Protein AF-A0A7S1CX71-F1 (afdb_monomer)

Mean predicted aligned error: 9.15 Å

Foldseek 3Di:
DDDDDDDPDLDDDQAAAEAEPVPDDPVVVVVQVVVCVVRVRYDYFYDPDDPPDPVPRAFLNSVLVVLVVVLVVCVVCVVPDPADKDKFADPPDDDDVVVVVVVSVPDDRFLAKEAQKDDQAQDDDPDPDPVCVVVNHQATFHDDRIIMDHSVLSVLCNPPQLCCQADDPPPRDHDGDNRSSSRRSCPVVVVRNPHYYYDYD

Structure (mmCIF, N/CA/C/O backbone):
data_AF-A0A7S1CX71-F1
#
_entry.id   AF-A0A7S1CX71-F1
#
loop_
_atom_site.group_PDB
_atom_site.id
_atom_site.type_symbol
_atom_site.label_atom_id
_atom_site.label_alt_id
_atom_site.label_comp_id
_atom_site.label_asym_id
_atom_site.label_entity_id
_atom_site.label_seq_id
_atom_site.pdbx_PDB_ins_code
_atom_site.Cartn_x
_atom_site.Cartn_y
_atom_site.Cartn_z
_atom_site.occupancy
_atom_site.B_iso_or_equiv
_atom_site.auth_seq_id
_atom_site.auth_comp_id
_atom_site.auth_asym_id
_atom_site.auth_atom_id
_atom_site.pdbx_PDB_model_num
ATOM 1 N N . PRO A 1 1 ? -6.172 -5.767 -22.719 1.00 28.52 1 PRO A N 1
ATOM 2 C CA . PRO A 1 1 ? -7.584 -6.142 -22.452 1.00 28.52 1 PRO A CA 1
ATOM 3 C C . PRO A 1 1 ? -8.181 -5.205 -21.391 1.00 28.52 1 PRO A C 1
ATOM 5 O O . PRO A 1 1 ? -7.763 -5.247 -20.241 1.00 28.52 1 PRO A O 1
ATOM 8 N N . ARG A 1 2 ? -9.056 -4.279 -21.806 1.00 29.97 2 ARG A N 1
ATOM 9 C CA . ARG A 1 2 ? -9.623 -3.227 -20.947 1.00 29.97 2 ARG A CA 1
ATOM 10 C C . ARG A 1 2 ? -11.017 -3.647 -20.474 1.00 29.97 2 ARG A C 1
ATOM 12 O O . ARG A 1 2 ? -11.901 -3.834 -21.303 1.00 29.97 2 ARG A O 1
ATOM 19 N N . SER A 1 3 ? -11.215 -3.751 -19.164 1.00 25.81 3 SER A N 1
ATOM 20 C CA . SER A 1 3 ? -12.534 -3.865 -18.536 1.00 25.81 3 SER A CA 1
ATOM 21 C C . SER A 1 3 ? -12.700 -2.723 -17.537 1.00 25.81 3 SER A C 1
ATOM 23 O O . SER A 1 3 ? -12.148 -2.762 -16.441 1.00 25.81 3 SER A O 1
ATOM 25 N N . ILE A 1 4 ? -13.443 -1.687 -17.932 1.00 30.52 4 ILE A N 1
ATOM 26 C CA . ILE A 1 4 ? -13.867 -0.609 -17.035 1.00 30.52 4 ILE A CA 1
ATOM 27 C C . ILE A 1 4 ? -15.107 -1.114 -16.298 1.00 30.52 4 ILE A C 1
ATOM 29 O O . ILE A 1 4 ? -16.193 -1.178 -16.874 1.00 30.52 4 ILE A O 1
ATOM 33 N N . ALA A 1 5 ? -14.955 -1.489 -15.031 1.00 28.47 5 ALA A N 1
ATOM 34 C CA . ALA A 1 5 ? -16.091 -1.782 -14.170 1.00 28.47 5 ALA A CA 1
ATOM 35 C C . ALA A 1 5 ? -16.668 -0.464 -13.634 1.00 28.47 5 ALA A C 1
ATOM 37 O O . ALA A 1 5 ? -16.127 0.138 -12.712 1.00 28.47 5 ALA A O 1
ATOM 38 N N . ARG A 1 6 ? -17.785 -0.003 -14.210 1.00 31.28 6 ARG A N 1
ATOM 39 C CA . ARG A 1 6 ? -18.657 0.987 -13.561 1.00 31.28 6 ARG A CA 1
ATOM 40 C C . ARG A 1 6 ? -19.754 0.237 -12.811 1.00 31.28 6 ARG A C 1
ATOM 42 O O . ARG A 1 6 ? -20.680 -0.283 -13.425 1.00 31.28 6 ARG A O 1
ATOM 49 N N . SER A 1 7 ? -19.627 0.167 -11.488 1.00 35.12 7 SER A N 1
ATOM 50 C CA . SER A 1 7 ? -20.688 -0.308 -10.594 1.00 35.12 7 SER A CA 1
ATOM 51 C C . SER A 1 7 ? -21.741 0.789 -10.421 1.00 35.12 7 SER A C 1
ATOM 53 O O . SER A 1 7 ? -21.419 1.914 -10.044 1.00 35.12 7 SER A O 1
ATOM 55 N N . SER A 1 8 ? -23.002 0.461 -10.704 1.00 33.75 8 SER A N 1
ATOM 56 C CA . SER A 1 8 ? -24.166 1.348 -10.601 1.00 33.75 8 SER A CA 1
ATOM 57 C C . SER A 1 8 ? -24.885 1.261 -9.246 1.00 33.75 8 SER A C 1
ATOM 59 O O . SER A 1 8 ? -26.103 1.417 -9.188 1.00 33.75 8 SER A O 1
ATOM 61 N N . GLY A 1 9 ? -24.178 0.991 -8.148 1.00 35.31 9 GLY A N 1
ATOM 62 C CA . GLY A 1 9 ? -24.783 0.971 -6.814 1.00 35.31 9 GLY A CA 1
ATOM 63 C C . GLY A 1 9 ? -23.808 1.444 -5.752 1.00 35.31 9 GLY A C 1
ATOM 64 O O . GLY A 1 9 ? -22.781 0.802 -5.610 1.00 35.31 9 GLY A O 1
ATOM 65 N N . ASN A 1 10 ? -24.134 2.552 -5.067 1.00 46.59 10 ASN A N 1
ATOM 66 C CA . ASN A 1 10 ? -23.628 3.122 -3.794 1.00 46.59 10 ASN A CA 1
ATOM 67 C C . ASN A 1 10 ? -22.157 2.915 -3.340 1.00 46.59 10 ASN A C 1
ATOM 69 O O . ASN A 1 10 ? -21.810 3.299 -2.228 1.00 46.59 10 ASN A O 1
ATOM 73 N N . GLY A 1 11 ? -21.275 2.396 -4.186 1.00 55.78 11 GLY A N 1
ATOM 74 C CA . GLY A 1 11 ? -19.857 2.166 -3.957 1.00 55.78 11 GLY A CA 1
ATOM 75 C C . GLY A 1 11 ? -19.114 2.388 -5.269 1.00 55.78 11 GLY A C 1
ATOM 76 O O . GLY A 1 11 ? -19.360 1.702 -6.263 1.00 55.78 11 GLY A O 1
ATOM 77 N N . GLY A 1 12 ? -18.249 3.400 -5.283 1.00 71.56 12 GLY A N 1
ATOM 78 C CA . GLY A 1 12 ? -17.370 3.704 -6.407 1.00 71.56 12 GLY A CA 1
ATOM 79 C C . GLY A 1 12 ? -16.026 3.005 -6.242 1.00 71.56 12 GLY A C 1
ATOM 80 O O . GLY A 1 12 ? -15.517 2.901 -5.129 1.00 71.56 12 GLY A O 1
ATOM 81 N N . ILE A 1 13 ? -15.450 2.546 -7.351 1.00 79.62 13 ILE A N 1
ATOM 82 C CA . ILE A 1 13 ? -14.057 2.098 -7.402 1.00 79.62 13 ILE A CA 1
ATOM 83 C C . ILE A 1 13 ? -13.265 3.177 -8.124 1.00 79.62 13 ILE A C 1
ATOM 85 O O . ILE A 1 13 ? -13.616 3.559 -9.242 1.00 79.62 13 ILE A O 1
ATOM 89 N N . THR A 1 14 ? -12.190 3.631 -7.491 1.00 82.19 14 THR A N 1
ATOM 90 C CA . THR A 1 14 ? -11.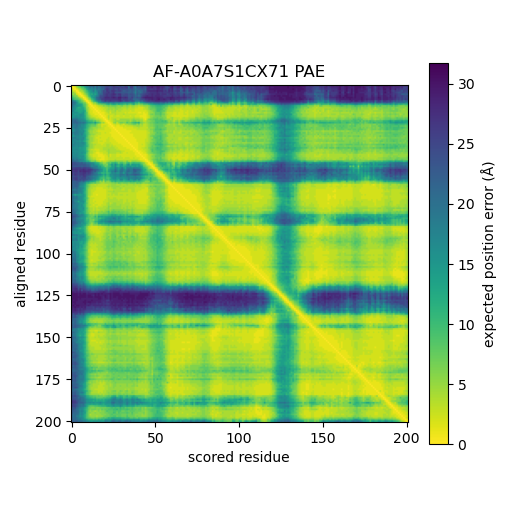175 4.472 -8.122 1.00 82.19 14 THR A CA 1
ATOM 91 C C . THR A 1 14 ? -9.939 3.611 -8.332 1.00 82.19 14 THR A C 1
ATOM 93 O O . THR A 1 14 ? -9.425 3.032 -7.377 1.00 82.19 14 THR A O 1
ATOM 96 N N . LEU A 1 15 ? -9.491 3.501 -9.580 1.00 85.88 15 LEU A N 1
ATOM 97 C CA . LEU A 1 15 ? -8.251 2.817 -9.934 1.00 85.88 15 LEU A CA 1
ATOM 98 C C . LEU A 1 15 ? -7.152 3.856 -10.073 1.00 85.88 15 LEU A C 1
ATOM 100 O O . LEU A 1 15 ? -7.393 4.901 -10.667 1.00 85.88 15 LEU A O 1
ATOM 104 N N . LEU A 1 16 ? -5.981 3.564 -9.516 1.00 86.38 16 LEU A N 1
ATOM 105 C CA . LEU A 1 16 ? -4.800 4.408 -9.622 1.00 86.38 16 LEU A CA 1
ATOM 106 C C . LEU A 1 16 ? -3.590 3.525 -9.918 1.00 86.38 16 LEU A C 1
ATOM 108 O O . LEU A 1 16 ? -3.425 2.467 -9.309 1.00 86.38 16 LEU A O 1
ATOM 112 N N . PHE A 1 17 ? -2.743 3.977 -10.832 1.00 86.88 17 PHE A N 1
ATOM 113 C CA . PHE A 1 17 ? -1.556 3.275 -11.293 1.00 86.88 17 PHE A CA 1
ATOM 114 C C . PHE A 1 17 ? -0.314 4.075 -10.913 1.00 86.88 17 PHE A C 1
ATOM 116 O O . PHE A 1 17 ? -0.099 5.173 -11.422 1.00 86.88 17 PHE A O 1
ATOM 123 N N . GLY A 1 18 ? 0.511 3.524 -10.026 1.00 85.56 18 GLY A N 1
ATOM 124 C CA . GLY A 1 18 ? 1.860 4.026 -9.781 1.00 85.56 18 GLY A CA 1
ATOM 125 C C . GLY A 1 18 ? 2.816 3.445 -10.817 1.00 85.56 18 GLY A C 1
ATOM 126 O O . GLY A 1 18 ? 2.853 2.226 -10.987 1.00 85.56 18 GLY A O 1
ATOM 127 N N . VAL A 1 19 ? 3.569 4.293 -11.518 1.00 86.19 19 VAL A N 1
ATOM 128 C CA . VAL A 1 19 ? 4.513 3.865 -12.557 1.00 86.19 19 VAL A CA 1
ATOM 129 C C . VAL A 1 19 ? 5.909 4.428 -12.267 1.00 86.19 19 VAL A C 1
ATOM 131 O O . VAL A 1 19 ? 6.077 5.647 -12.266 1.00 86.19 19 VAL A O 1
ATOM 134 N N . PRO A 1 20 ? 6.921 3.573 -12.049 1.00 83.31 20 PRO A N 1
ATOM 135 C CA . PRO A 1 20 ? 8.272 3.998 -11.701 1.00 83.31 20 PRO A CA 1
ATOM 136 C C . PRO A 1 20 ? 9.028 4.492 -12.943 1.00 83.31 20 PRO A C 1
ATOM 138 O O . PRO A 1 20 ? 9.276 3.734 -13.885 1.00 83.31 20 PRO A O 1
ATOM 141 N N . VAL A 1 21 ? 9.401 5.777 -12.964 1.00 81.94 21 VAL A N 1
ATOM 142 C CA . VAL A 1 21 ? 9.959 6.436 -14.167 1.00 81.94 21 VAL A CA 1
ATOM 143 C C . VAL A 1 21 ? 11.364 5.968 -14.533 1.00 81.94 21 VAL A C 1
ATOM 145 O O . VAL A 1 21 ? 11.733 5.968 -15.704 1.00 81.94 21 VAL A O 1
ATOM 148 N N . ASN A 1 22 ? 12.138 5.519 -13.545 1.00 75.69 22 ASN A N 1
ATOM 149 C CA . ASN A 1 22 ? 13.498 4.999 -13.709 1.00 75.69 22 ASN A CA 1
ATOM 150 C C . ASN A 1 22 ? 13.566 3.722 -14.569 1.00 75.69 22 ASN A C 1
ATOM 152 O O . ASN A 1 22 ? 14.630 3.394 -15.087 1.00 75.69 22 ASN A O 1
ATOM 156 N N . SER A 1 23 ? 12.439 3.031 -14.761 1.00 68.75 23 SER A N 1
ATOM 157 C CA . SER A 1 23 ? 12.336 1.823 -15.590 1.00 68.75 23 SER A CA 1
ATOM 158 C C . SER A 1 23 ? 11.940 2.088 -17.052 1.00 68.75 23 SER A C 1
ATOM 160 O O . SER A 1 23 ? 11.884 1.157 -17.859 1.00 68.75 23 SER A O 1
ATOM 162 N N . LEU A 1 24 ? 11.652 3.344 -17.416 1.00 79.69 24 LEU A N 1
ATOM 163 C CA . LEU A 1 24 ? 11.021 3.696 -18.686 1.00 79.69 24 LEU A CA 1
ATOM 164 C C . LEU A 1 24 ? 11.981 4.367 -19.670 1.00 79.69 24 LEU A C 1
ATOM 166 O O . LEU A 1 24 ? 12.787 5.230 -19.329 1.00 79.69 24 LEU A O 1
ATOM 170 N N . SER A 1 25 ? 11.821 4.043 -20.952 1.00 86.31 25 SER A N 1
ATOM 171 C CA . SER A 1 25 ? 12.408 4.839 -22.031 1.00 86.31 25 SER A CA 1
ATOM 172 C C . SER A 1 25 ? 11.711 6.197 -22.164 1.00 86.31 25 SER A C 1
ATOM 174 O O . SER A 1 25 ? 10.538 6.362 -21.824 1.00 86.31 25 SER A O 1
ATOM 176 N N . ARG A 1 26 ? 12.402 7.171 -22.767 1.00 86.94 26 ARG A N 1
ATOM 177 C CA . ARG A 1 26 ? 11.851 8.512 -23.029 1.00 86.94 26 ARG A CA 1
ATOM 178 C C . ARG A 1 26 ? 10.521 8.488 -23.787 1.00 86.94 26 ARG A C 1
ATOM 180 O O . ARG A 1 26 ? 9.628 9.261 -23.465 1.00 86.94 26 ARG A O 1
ATOM 187 N N . GLN A 1 27 ? 10.379 7.597 -24.768 1.00 90.06 27 GLN A N 1
ATOM 188 C CA . GLN A 1 27 ? 9.135 7.479 -25.531 1.00 90.06 27 GLN A CA 1
ATOM 189 C C . GLN A 1 27 ? 7.991 6.907 -24.683 1.00 90.06 27 GLN A C 1
ATOM 191 O O . GLN A 1 27 ? 6.855 7.349 -24.819 1.00 90.06 27 GLN A O 1
ATOM 196 N N . GLN A 1 28 ? 8.277 5.949 -23.797 1.00 87.94 28 GLN A N 1
ATOM 197 C CA . GLN A 1 28 ? 7.273 5.412 -22.874 1.00 87.94 28 GLN A CA 1
ATOM 198 C C . GLN A 1 28 ? 6.809 6.470 -21.872 1.00 87.94 28 GLN A C 1
ATOM 200 O O . GLN A 1 28 ? 5.613 6.550 -21.615 1.00 87.94 28 GLN A O 1
ATOM 205 N N . MET A 1 29 ? 7.722 7.308 -21.366 1.00 87.69 29 MET A N 1
ATOM 206 C CA . MET A 1 29 ? 7.361 8.427 -20.488 1.00 87.69 29 MET A CA 1
ATOM 207 C C . MET A 1 29 ? 6.413 9.410 -21.183 1.00 87.69 29 MET A C 1
ATOM 209 O O . MET A 1 29 ? 5.363 9.712 -20.632 1.00 87.69 29 MET A O 1
ATOM 213 N N . ILE A 1 30 ? 6.710 9.826 -22.421 1.00 89.31 30 ILE A N 1
ATOM 214 C CA . ILE A 1 30 ? 5.823 10.717 -23.198 1.00 89.31 30 ILE A CA 1
ATOM 215 C C . ILE A 1 30 ? 4.432 10.093 -23.380 1.00 89.31 30 ILE A C 1
ATOM 217 O O . I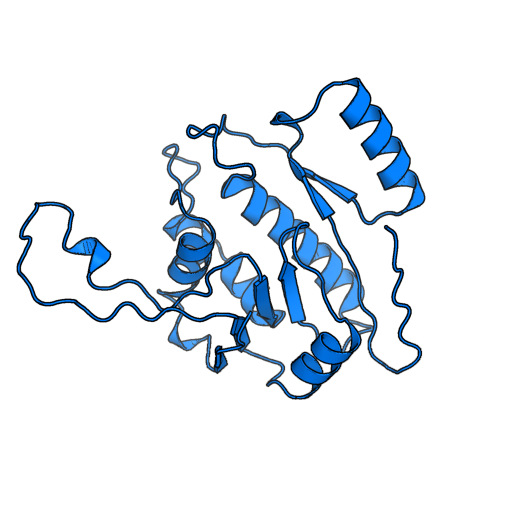LE A 1 30 ? 3.418 10.747 -23.150 1.00 89.31 30 ILE A O 1
ATOM 221 N N . ASN A 1 31 ? 4.373 8.811 -23.753 1.00 90.69 31 ASN A N 1
ATOM 222 C CA . ASN A 1 31 ? 3.096 8.125 -23.954 1.00 90.69 31 ASN A CA 1
ATOM 223 C C . ASN A 1 31 ? 2.270 8.059 -22.655 1.00 90.69 31 ASN A C 1
ATOM 225 O O . ASN A 1 31 ? 1.056 8.240 -22.693 1.00 90.69 31 ASN A O 1
ATOM 229 N N . LEU A 1 32 ? 2.922 7.813 -21.515 1.00 89.06 32 LEU A N 1
ATOM 230 C CA . LEU A 1 32 ? 2.268 7.761 -20.206 1.00 89.06 32 LEU A CA 1
ATOM 231 C C . LEU A 1 32 ? 1.847 9.143 -19.702 1.00 89.06 32 LEU A C 1
ATOM 233 O O . LEU A 1 32 ? 0.803 9.255 -19.068 1.00 89.06 32 LEU A O 1
ATOM 237 N N . GLU A 1 33 ? 2.608 10.195 -19.999 1.00 89.25 33 GLU A N 1
ATOM 238 C CA . GLU A 1 33 ? 2.200 11.576 -19.727 1.00 89.25 33 GLU A CA 1
ATOM 239 C C . GLU A 1 33 ? 0.921 11.936 -20.482 1.00 89.25 33 GLU A C 1
ATOM 241 O O . GLU A 1 33 ? 0.009 12.540 -19.916 1.00 89.25 33 GLU A O 1
ATOM 246 N N . ASP A 1 34 ? 0.834 11.553 -21.754 1.00 90.56 34 ASP A N 1
ATOM 247 C CA . ASP A 1 34 ? -0.360 11.788 -22.558 1.00 90.56 34 ASP A CA 1
ATOM 248 C C . ASP A 1 34 ? -1.548 10.944 -22.075 1.00 90.56 34 ASP A C 1
ATOM 250 O O . ASP A 1 34 ? -2.663 11.460 -21.991 1.00 90.56 34 ASP A O 1
ATOM 254 N N . GLU A 1 35 ? -1.327 9.691 -21.663 1.00 88.69 35 GLU A N 1
ATOM 255 C CA . GLU A 1 35 ? -2.373 8.852 -21.062 1.00 88.69 35 GLU A CA 1
ATOM 256 C C . GLU A 1 35 ? -2.848 9.415 -19.707 1.00 88.69 35 GLU A C 1
ATOM 258 O O . GLU A 1 35 ? -4.053 9.522 -19.467 1.00 88.69 35 GLU A O 1
ATOM 263 N N . SER A 1 36 ? -1.924 9.884 -18.861 1.00 87.69 36 SER A N 1
ATOM 264 C CA . SER A 1 36 ? -2.221 10.508 -17.563 1.00 87.69 36 SER A CA 1
ATOM 265 C C . SER A 1 36 ? -3.075 11.774 -17.708 1.00 87.69 36 SER A C 1
ATOM 267 O O . SER A 1 36 ? -4.012 11.983 -16.934 1.00 87.69 36 SER A O 1
ATOM 269 N N . LYS A 1 37 ? -2.835 12.594 -18.744 1.00 87.56 37 LYS A N 1
ATOM 270 C CA . LYS A 1 37 ? -3.668 13.778 -19.046 1.00 87.56 37 LYS A CA 1
ATOM 271 C C . LYS A 1 37 ? -5.106 13.421 -19.418 1.00 87.56 37 LYS A C 1
ATOM 273 O O . LYS A 1 37 ? -5.995 14.238 -19.200 1.00 87.56 37 LYS A O 1
ATOM 278 N N . VAL A 1 38 ? -5.330 12.249 -20.013 1.00 89.00 38 VAL A N 1
ATOM 279 C CA . VAL A 1 38 ? -6.656 11.808 -20.473 1.00 89.00 38 VAL A CA 1
ATOM 280 C C . VAL A 1 38 ? -7.429 11.112 -19.356 1.00 89.00 38 VAL A C 1
ATOM 282 O O . VAL A 1 38 ? -8.635 11.323 -19.220 1.00 89.00 38 VAL A O 1
ATOM 285 N N . HIS A 1 39 ? -6.755 10.268 -18.577 1.00 84.06 39 HIS A N 1
ATOM 286 C CA . HIS A 1 39 ? -7.411 9.366 -17.634 1.00 84.06 39 HIS A CA 1
ATOM 287 C C . HIS A 1 39 ? -7.305 9.806 -16.169 1.00 84.06 39 HIS A C 1
ATOM 289 O O . HIS A 1 39 ? -8.153 9.417 -15.366 1.00 84.06 39 HIS A O 1
ATOM 295 N N . HIS A 1 40 ? -6.338 10.667 -15.829 1.00 84.75 40 HIS A N 1
ATOM 296 C CA . HIS A 1 40 ? -6.101 11.186 -14.475 1.00 84.75 40 HIS A CA 1
ATOM 297 C C . HIS A 1 40 ? -5.923 10.101 -13.394 1.00 84.75 40 HIS A C 1
ATOM 299 O O . HIS A 1 40 ? -6.148 10.357 -12.213 1.00 84.75 40 HIS A O 1
ATOM 305 N N . ASP A 1 41 ? -5.523 8.893 -13.791 1.00 84.50 41 ASP A N 1
ATOM 306 C CA . ASP A 1 41 ? -5.352 7.717 -12.935 1.00 84.50 41 ASP A CA 1
ATOM 307 C C . ASP A 1 41 ? -3.904 7.197 -12.904 1.00 84.50 41 ASP A C 1
ATOM 309 O O . ASP A 1 41 ? -3.605 6.264 -12.163 1.00 84.50 41 ASP A O 1
ATOM 313 N N . ILE A 1 42 ? -2.988 7.810 -13.661 1.00 88.00 42 ILE A N 1
ATOM 314 C CA . ILE A 1 42 ? -1.571 7.429 -13.734 1.00 88.00 42 ILE A CA 1
ATOM 315 C C . ILE A 1 42 ? -0.714 8.434 -12.963 1.00 88.00 42 ILE A C 1
ATOM 317 O O . ILE A 1 42 ? -0.679 9.621 -13.301 1.00 88.00 42 ILE A O 1
ATOM 321 N N . TYR A 1 43 ? 0.038 7.927 -11.986 1.00 86.81 43 TYR A N 1
ATOM 322 C CA . TYR A 1 43 ? 1.033 8.657 -11.208 1.00 86.81 43 TYR A CA 1
ATOM 323 C C . TYR A 1 43 ? 2.431 8.159 -11.550 1.00 86.81 43 TYR A C 1
ATOM 325 O O . TYR A 1 43 ? 2.784 7.009 -11.293 1.00 86.81 43 TYR A O 1
ATOM 333 N N . MET A 1 44 ? 3.234 9.049 -12.119 1.00 86.50 44 MET A N 1
ATOM 334 C CA . MET A 1 44 ? 4.647 8.802 -12.369 1.00 86.50 44 MET A CA 1
ATOM 335 C C . MET A 1 44 ? 5.432 9.001 -11.074 1.00 86.50 44 MET A C 1
ATOM 337 O O . MET A 1 44 ? 5.369 10.077 -10.485 1.00 86.50 44 MET A O 1
ATOM 341 N N . LEU A 1 45 ? 6.141 7.963 -10.640 1.00 85.06 45 LEU A N 1
ATOM 342 C CA . LEU A 1 45 ? 6.871 7.924 -9.376 1.00 85.06 45 LEU A CA 1
ATOM 343 C C . LEU A 1 45 ? 8.360 8.056 -9.640 1.00 85.06 45 LEU A C 1
ATOM 345 O O . LEU A 1 45 ? 8.929 7.317 -10.452 1.00 85.06 45 LEU A O 1
ATOM 349 N N . SER A 1 46 ? 8.981 8.998 -8.947 1.00 78.31 46 SER A N 1
ATOM 350 C CA . SER A 1 46 ? 10.411 9.258 -9.043 1.00 78.31 46 SER A CA 1
ATOM 351 C C . SER A 1 46 ? 11.132 8.561 -7.904 1.00 78.31 46 SER A C 1
ATOM 353 O O . SER A 1 46 ? 10.858 8.845 -6.745 1.00 78.31 46 SER A O 1
ATOM 355 N N . ASP A 1 47 ? 12.085 7.683 -8.219 1.00 66.62 47 ASP A N 1
ATOM 356 C CA . ASP A 1 47 ? 12.942 7.148 -7.165 1.00 66.62 47 ASP A CA 1
ATOM 357 C C . ASP A 1 47 ? 14.058 8.148 -6.856 1.00 66.62 47 ASP A C 1
ATOM 359 O O . ASP A 1 47 ? 14.837 8.468 -7.763 1.00 66.62 47 ASP A O 1
ATOM 363 N N . PRO A 1 48 ? 14.179 8.652 -5.617 1.00 58.69 48 PRO A N 1
ATOM 364 C CA . PRO A 1 48 ? 15.373 9.385 -5.235 1.00 58.69 48 PRO A CA 1
ATOM 365 C C . PRO A 1 48 ? 16.605 8.473 -5.234 1.00 58.69 48 PRO A C 1
ATOM 367 O O . PRO A 1 48 ? 17.718 8.987 -5.360 1.00 58.69 48 PRO A O 1
ATOM 370 N N . TRP A 1 49 ? 16.442 7.152 -5.067 1.00 57.53 49 TRP A N 1
ATOM 371 C CA . TRP A 1 49 ? 17.551 6.218 -4.886 1.00 57.53 49 TRP A CA 1
ATOM 372 C C . TRP A 1 49 ? 17.605 5.198 -6.023 1.00 57.53 49 TRP A C 1
ATOM 374 O O . TRP A 1 49 ? 16.589 4.632 -6.408 1.00 57.53 49 TRP A O 1
ATOM 384 N N . PRO A 1 50 ? 18.776 4.920 -6.607 1.00 54.00 50 PRO A N 1
ATOM 385 C CA . PRO A 1 50 ? 18.887 3.809 -7.535 1.00 54.00 50 PRO A CA 1
ATOM 386 C C . PRO A 1 50 ? 18.643 2.508 -6.758 1.00 54.00 50 PRO A C 1
ATOM 388 O O . PRO A 1 50 ? 19.444 2.141 -5.901 1.00 54.00 50 PRO A O 1
ATOM 391 N N . SER A 1 51 ? 17.537 1.816 -7.046 1.00 52.94 51 SER A N 1
ATOM 392 C CA . SER A 1 51 ? 17.225 0.505 -6.472 1.00 52.94 51 SER A CA 1
ATOM 393 C C . SER A 1 51 ? 18.440 -0.423 -6.603 1.00 52.94 51 SER A C 1
ATOM 395 O O . SER A 1 51 ? 18.859 -0.753 -7.716 1.00 52.94 51 SER A O 1
ATOM 397 N N . GLY A 1 52 ? 19.013 -0.858 -5.478 1.00 45.59 52 GLY A N 1
ATOM 398 C CA . GLY A 1 52 ? 20.193 -1.734 -5.465 1.00 45.59 52 GLY A CA 1
ATOM 399 C C . GLY A 1 52 ? 19.930 -3.142 -6.016 1.00 45.59 52 GLY A C 1
ATOM 400 O O . GLY A 1 52 ? 20.873 -3.901 -6.241 1.00 45.59 52 GLY A O 1
ATOM 401 N N . ASN A 1 53 ? 18.661 -3.491 -6.254 1.00 51.44 53 ASN A N 1
ATOM 402 C CA . ASN A 1 53 ? 18.238 -4.767 -6.809 1.00 51.44 53 ASN A CA 1
ATOM 403 C C . ASN A 1 53 ? 17.459 -4.567 -8.126 1.00 51.44 53 ASN A C 1
ATOM 405 O O . ASN A 1 53 ? 16.310 -4.134 -8.094 1.00 51.44 53 ASN A O 1
ATOM 409 N N . PRO A 1 54 ? 18.029 -4.928 -9.290 1.00 44.00 54 PRO A N 1
ATOM 410 C CA . PRO A 1 54 ? 17.367 -4.780 -10.589 1.00 44.00 54 PRO A CA 1
ATOM 411 C C . PRO A 1 54 ? 16.148 -5.703 -10.787 1.00 44.00 54 PRO A C 1
ATOM 413 O O . PRO A 1 54 ? 15.459 -5.582 -11.798 1.00 44.00 54 PRO A O 1
ATOM 416 N N . ALA A 1 55 ? 15.885 -6.640 -9.865 1.00 47.53 55 ALA A N 1
ATOM 417 C CA . ALA A 1 55 ? 14.686 -7.481 -9.889 1.00 47.53 55 ALA A CA 1
ATOM 418 C C . ALA A 1 55 ? 13.454 -6.807 -9.257 1.00 47.53 55 ALA A C 1
ATOM 420 O O . ALA A 1 55 ? 12.326 -7.207 -9.558 1.00 47.53 55 ALA A O 1
ATOM 421 N N . ASP A 1 56 ? 13.654 -5.793 -8.412 1.00 54.75 56 ASP A N 1
ATOM 422 C CA . ASP A 1 56 ? 12.564 -5.086 -7.751 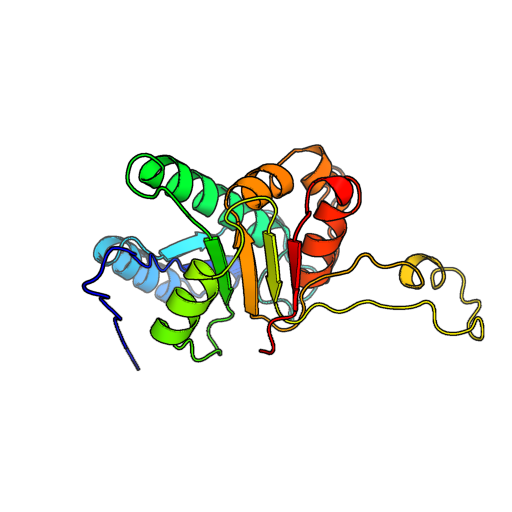1.00 54.75 56 ASP A CA 1
ATOM 423 C C . ASP A 1 56 ? 12.067 -3.976 -8.680 1.00 54.75 56 ASP A C 1
ATOM 425 O O . ASP A 1 56 ? 12.700 -2.941 -8.861 1.00 54.75 56 ASP A O 1
ATOM 429 N N . GLN A 1 57 ? 10.919 -4.216 -9.321 1.00 58.56 57 GLN A N 1
ATOM 430 C CA . GLN A 1 57 ? 10.306 -3.260 -10.254 1.00 58.56 57 GLN A CA 1
ATOM 431 C C . GLN A 1 57 ? 9.804 -1.988 -9.561 1.00 58.56 57 GLN A C 1
ATOM 433 O O . GLN A 1 57 ? 9.445 -1.035 -10.240 1.00 58.56 57 GLN A O 1
ATOM 438 N N . PHE A 1 58 ? 9.737 -1.986 -8.232 1.00 68.44 58 PHE A N 1
ATOM 439 C CA . PHE A 1 58 ? 9.209 -0.903 -7.418 1.00 68.44 58 PHE A CA 1
ATOM 440 C C . PHE A 1 58 ? 10.033 -0.861 -6.128 1.00 68.44 58 PHE A C 1
ATOM 442 O O . PHE A 1 58 ? 10.204 -1.897 -5.483 1.00 68.44 58 PHE A O 1
ATOM 449 N N . SER A 1 59 ? 10.549 0.298 -5.735 1.00 78.44 59 SER A N 1
ATOM 450 C CA . SER A 1 59 ? 11.272 0.457 -4.466 1.00 78.44 59 SER A CA 1
ATOM 451 C C . SER A 1 59 ? 10.319 0.767 -3.310 1.00 78.44 59 SER A C 1
ATOM 453 O O . SER A 1 59 ? 9.133 1.087 -3.498 1.00 78.44 59 SER A O 1
ATOM 455 N N . LEU A 1 60 ? 10.803 0.633 -2.073 1.00 84.00 60 LEU A N 1
ATOM 456 C CA . LEU A 1 60 ? 9.983 0.948 -0.905 1.00 84.00 60 LEU A CA 1
ATOM 457 C C . LEU A 1 60 ? 9.717 2.459 -0.817 1.00 84.00 60 LEU A C 1
ATOM 459 O O . LEU A 1 60 ? 8.606 2.858 -0.465 1.00 84.00 60 LEU A O 1
ATOM 463 N N . SER A 1 61 ? 10.687 3.294 -1.203 1.00 83.88 61 SER A N 1
ATOM 464 C CA . SER A 1 61 ? 10.525 4.751 -1.341 1.00 83.88 61 SER A CA 1
ATOM 465 C C . SER A 1 61 ? 9.347 5.107 -2.260 1.00 83.88 61 SER A C 1
ATOM 467 O O . SER A 1 61 ? 8.438 5.827 -1.839 1.00 83.88 61 SER A O 1
ATOM 469 N N . GLN A 1 62 ? 9.293 4.519 -3.459 1.00 85.38 62 GLN A N 1
ATOM 470 C CA . GLN A 1 62 ? 8.203 4.701 -4.426 1.00 85.38 62 GLN A CA 1
ATOM 471 C C . GLN A 1 62 ? 6.856 4.214 -3.886 1.00 85.38 62 GLN A C 1
ATOM 473 O O . GLN A 1 62 ? 5.816 4.823 -4.139 1.00 85.38 62 GLN A O 1
ATOM 478 N N . THR A 1 63 ? 6.855 3.133 -3.101 1.00 86.69 63 THR A N 1
ATOM 479 C CA . THR A 1 63 ? 5.638 2.653 -2.431 1.00 86.69 63 THR A CA 1
ATOM 480 C C . THR A 1 63 ? 5.093 3.713 -1.477 1.00 86.69 63 THR A C 1
ATOM 482 O O . THR A 1 63 ? 3.909 4.035 -1.538 1.00 86.69 63 THR A O 1
ATOM 485 N N . PHE A 1 64 ? 5.939 4.304 -0.631 1.00 88.06 64 PHE A N 1
ATOM 486 C CA . PHE A 1 64 ? 5.520 5.369 0.285 1.00 88.06 64 PHE A CA 1
ATOM 487 C C . PHE A 1 64 ? 5.110 6.654 -0.444 1.00 88.06 64 PHE A C 1
ATOM 489 O O . PHE A 1 64 ? 4.127 7.281 -0.049 1.00 88.06 64 PHE A O 1
ATOM 496 N N . GLU A 1 65 ? 5.797 7.025 -1.527 1.00 87.88 65 GLU A N 1
ATOM 497 C CA . GLU A 1 65 ? 5.388 8.138 -2.393 1.00 87.88 65 GLU A CA 1
ATOM 498 C C . GLU A 1 65 ? 3.969 7.917 -2.941 1.00 87.88 65 GLU A C 1
ATOM 500 O O . GLU A 1 65 ? 3.103 8.791 -2.836 1.00 87.88 65 GLU A O 1
ATOM 505 N N . PHE A 1 66 ? 3.689 6.715 -3.450 1.00 88.88 66 PHE A N 1
ATOM 506 C CA . PHE A 1 66 ? 2.371 6.377 -3.972 1.00 88.88 66 PHE A CA 1
ATOM 507 C C . PHE A 1 66 ? 1.297 6.333 -2.877 1.00 88.88 66 PHE A C 1
ATOM 509 O O . PHE A 1 66 ? 0.178 6.801 -3.084 1.00 88.88 66 PHE A O 1
ATOM 516 N N . LEU A 1 67 ? 1.635 5.842 -1.682 1.00 90.06 67 LEU A N 1
ATOM 517 C CA . LEU A 1 67 ? 0.740 5.858 -0.522 1.00 90.06 67 LEU A CA 1
ATOM 518 C C . LEU A 1 67 ? 0.374 7.287 -0.090 1.00 90.06 67 LEU A C 1
ATOM 520 O O . LEU A 1 67 ? -0.789 7.539 0.224 1.00 90.06 67 LEU A O 1
ATOM 524 N N . HIS A 1 68 ? 1.307 8.243 -0.144 1.00 90.12 68 HIS A N 1
ATOM 525 C CA . HIS A 1 68 ? 0.989 9.657 0.079 1.00 90.12 68 HIS A CA 1
ATOM 526 C C . HIS A 1 68 ? 0.005 10.196 -0.971 1.00 90.12 68 HIS A C 1
ATOM 528 O O . HIS A 1 68 ? -0.948 10.892 -0.616 1.00 90.12 68 HIS A O 1
ATOM 534 N N . LYS A 1 69 ? 0.156 9.823 -2.249 1.00 88.44 69 LYS A N 1
ATOM 535 C CA . LYS A 1 69 ? -0.828 10.175 -3.292 1.00 88.44 69 LYS A CA 1
ATOM 536 C C . LYS A 1 69 ? -2.198 9.559 -3.050 1.00 88.44 69 LYS A C 1
ATOM 538 O O . LYS A 1 69 ? -3.212 10.240 -3.206 1.00 88.44 69 LYS A O 1
ATOM 543 N N . LEU A 1 70 ? -2.245 8.313 -2.589 1.00 88.31 70 LEU A N 1
ATOM 544 C CA . LEU A 1 70 ? -3.494 7.673 -2.181 1.00 88.31 70 LEU A CA 1
ATOM 545 C C . LEU A 1 70 ? -4.164 8.416 -1.017 1.00 88.31 70 LEU A C 1
ATOM 547 O O . LEU A 1 70 ? -5.386 8.560 -1.021 1.00 88.31 70 LEU A O 1
ATOM 551 N N . GLN A 1 71 ? -3.384 8.955 -0.075 1.00 88.94 71 GLN A N 1
ATOM 552 C CA . GLN A 1 71 ? -3.898 9.770 1.029 1.00 88.94 71 GLN A CA 1
ATOM 553 C C . GLN A 1 71 ? -4.524 11.079 0.530 1.00 88.94 71 GLN A C 1
ATOM 555 O O . GLN A 1 71 ? -5.623 11.433 0.955 1.00 88.94 71 GLN A O 1
ATOM 560 N N . GLU A 1 72 ? -3.871 11.782 -0.403 1.00 87.69 72 GLU A N 1
ATOM 561 C CA . GLU A 1 72 ? -4.415 13.000 -1.028 1.00 87.69 72 GLU A CA 1
ATOM 562 C C . GLU A 1 72 ? -5.777 12.716 -1.688 1.00 87.69 72 GLU A C 1
ATOM 564 O O . GLU A 1 72 ? -6.762 13.429 -1.455 1.00 87.69 72 GLU A O 1
ATOM 569 N N . VAL A 1 73 ? -5.863 11.624 -2.456 1.00 85.12 73 VAL A N 1
ATOM 570 C CA . VAL A 1 73 ? -7.106 11.194 -3.109 1.00 85.12 73 VAL A CA 1
ATOM 571 C C . VAL A 1 73 ? -8.165 10.821 -2.071 1.00 85.12 73 VAL A C 1
ATOM 573 O O . VAL A 1 73 ? -9.298 11.297 -2.164 1.00 85.12 73 VAL A O 1
ATOM 576 N N . GLN A 1 74 ? -7.813 10.045 -1.045 1.00 83.62 74 GLN A N 1
ATOM 577 C CA . GLN A 1 74 ? -8.714 9.696 0.056 1.00 83.62 74 GLN A CA 1
ATOM 578 C C . GLN A 1 74 ? -9.297 10.945 0.726 1.00 83.62 74 GLN A C 1
ATOM 580 O O . GLN A 1 74 ? -10.507 11.009 0.943 1.00 83.62 74 GLN A O 1
ATOM 585 N N . ILE A 1 75 ? -8.467 11.945 1.039 1.00 84.62 75 ILE A N 1
ATOM 586 C CA . ILE A 1 75 ? -8.905 13.200 1.662 1.00 84.62 75 ILE A CA 1
ATOM 587 C C . ILE A 1 75 ? -9.904 13.923 0.753 1.00 84.62 75 ILE A C 1
ATOM 589 O O . ILE A 1 75 ? -10.964 14.339 1.224 1.00 84.62 75 ILE A O 1
ATOM 593 N N . SER A 1 76 ? -9.624 14.003 -0.552 1.00 82.44 76 SER A N 1
ATOM 594 C CA . SER A 1 76 ? -10.526 14.635 -1.527 1.00 82.44 76 SER A CA 1
ATOM 595 C C . SER A 1 76 ? -11.892 13.936 -1.633 1.00 82.44 76 SER A C 1
ATOM 597 O O . SER A 1 76 ? -12.915 14.575 -1.888 1.00 82.44 76 SER A O 1
ATOM 599 N N . LEU A 1 77 ? -11.926 12.623 -1.383 1.00 76.81 77 LEU A N 1
ATOM 600 C CA . LEU A 1 77 ? -13.123 11.787 -1.462 1.00 76.81 77 LEU A CA 1
ATOM 601 C C . LEU A 1 77 ? -13.834 11.607 -0.113 1.00 76.81 77 LEU A C 1
ATOM 603 O O . LEU A 1 77 ? -14.954 11.095 -0.086 1.00 76.81 77 LEU A O 1
ATOM 607 N N . LYS A 1 78 ? -13.244 12.059 1.000 1.00 72.56 78 LYS A N 1
ATOM 608 C CA . LYS A 1 78 ? -13.741 11.832 2.370 1.00 72.56 78 LYS A CA 1
ATOM 609 C C . LYS A 1 78 ? -15.168 12.344 2.598 1.00 72.56 78 LYS A C 1
ATOM 611 O O . LYS A 1 78 ? -15.917 11.766 3.375 1.00 72.56 78 LYS A O 1
ATOM 616 N N . HIS A 1 79 ? -15.578 13.392 1.883 1.00 69.69 79 HIS A N 1
ATOM 617 C CA . HIS A 1 79 ? -16.946 13.925 1.946 1.00 69.69 79 HIS A CA 1
ATOM 618 C C . HIS A 1 79 ? -17.982 13.087 1.178 1.00 69.69 79 HIS A C 1
ATOM 620 O O . HIS A 1 79 ? -19.180 13.309 1.332 1.00 69.69 79 HIS A O 1
ATOM 626 N N . ARG A 1 80 ? -17.538 12.156 0.325 1.00 69.06 80 ARG A N 1
ATOM 627 C CA . ARG A 1 80 ? -18.384 11.360 -0.579 1.00 69.06 80 ARG A CA 1
ATOM 628 C C . ARG A 1 80 ? -18.425 9.875 -0.219 1.00 69.06 80 ARG A C 1
ATOM 630 O O . ARG A 1 80 ? -19.360 9.195 -0.627 1.00 69.06 80 ARG A O 1
ATOM 637 N N . CYS A 1 81 ? -17.452 9.384 0.548 1.00 66.56 81 CYS A N 1
ATOM 638 C CA . CYS A 1 81 ? -17.340 7.977 0.927 1.00 66.56 81 CYS A CA 1
ATOM 639 C C . CYS A 1 81 ? -17.334 7.828 2.454 1.00 66.56 81 CYS A C 1
ATOM 641 O O . CYS A 1 81 ? -16.381 8.228 3.115 1.00 66.56 81 CYS A O 1
ATOM 643 N N . LEU A 1 82 ? -18.389 7.216 3.008 1.00 64.19 82 LEU A N 1
ATOM 644 C CA . LEU A 1 82 ? -18.474 6.871 4.438 1.00 64.19 82 LEU A CA 1
ATOM 645 C C . LEU A 1 82 ? -17.554 5.700 4.818 1.00 64.19 82 LEU A C 1
ATOM 647 O O . LEU A 1 82 ? -17.209 5.539 5.985 1.00 64.19 82 LEU A O 1
ATOM 651 N N . GLN A 1 83 ? -17.189 4.877 3.834 1.00 70.62 83 GLN A N 1
ATOM 652 C CA . GLN A 1 83 ? -16.321 3.716 3.981 1.00 70.62 83 GLN A CA 1
ATOM 653 C C . GLN A 1 83 ? -15.329 3.716 2.823 1.00 70.62 83 GLN A C 1
ATOM 655 O O . GLN A 1 83 ? -15.731 3.843 1.664 1.00 70.62 83 GLN A O 1
ATOM 660 N N . SER A 1 84 ? -14.043 3.585 3.127 1.00 81.88 84 SER A N 1
ATOM 661 C CA . SER A 1 84 ? -13.003 3.490 2.111 1.00 81.88 84 SER A CA 1
ATOM 662 C C . SER A 1 84 ? -11.946 2.474 2.517 1.00 81.88 84 SER A C 1
ATOM 664 O O . SER A 1 84 ? -11.422 2.473 3.632 1.00 81.88 84 SER A O 1
ATOM 666 N N . PHE A 1 85 ? -11.649 1.598 1.566 1.00 89.81 85 PHE A N 1
ATOM 667 C CA . PHE A 1 85 ? -10.540 0.666 1.623 1.00 89.81 85 PHE A CA 1
ATOM 668 C C . PHE A 1 85 ? -9.593 0.992 0.481 1.00 89.81 85 PHE A C 1
ATOM 670 O O . PHE A 1 85 ? -10.021 1.378 -0.608 1.00 89.81 85 PHE A O 1
ATOM 677 N N . ILE A 1 86 ? -8.310 0.817 0.743 1.00 91.00 86 ILE A N 1
ATOM 678 C CA . ILE A 1 86 ? -7.254 0.911 -0.250 1.00 91.00 86 ILE A CA 1
ATOM 679 C C . ILE A 1 86 ? -6.793 -0.505 -0.520 1.00 91.00 86 ILE A C 1
ATOM 681 O O . ILE A 1 86 ? -6.494 -1.253 0.409 1.00 91.00 86 ILE A O 1
ATOM 685 N N . VAL A 1 87 ? -6.767 -0.875 -1.793 1.00 90.69 87 VAL A N 1
ATOM 686 C CA . VAL A 1 87 ? -6.380 -2.211 -2.235 1.00 90.69 87 VAL A CA 1
ATOM 687 C C . VAL A 1 87 ? -5.187 -2.065 -3.152 1.00 90.69 87 VAL A C 1
ATOM 689 O O . VAL A 1 87 ? -5.270 -1.402 -4.185 1.00 90.69 87 VAL A O 1
ATOM 692 N N . ARG A 1 88 ? -4.077 -2.687 -2.767 1.00 89.25 88 ARG A N 1
ATOM 693 C CA . ARG A 1 88 ? -2.928 -2.873 -3.639 1.00 89.25 88 ARG A CA 1
ATOM 694 C C . ARG A 1 88 ? -3.111 -4.188 -4.380 1.00 89.25 88 ARG A C 1
ATOM 696 O O . ARG A 1 88 ? -3.314 -5.234 -3.767 1.00 89.25 88 ARG A O 1
ATOM 703 N N . ALA A 1 89 ? -2.986 -4.117 -5.695 1.00 88.00 89 ALA A N 1
ATOM 704 C CA . ALA A 1 89 ? -2.925 -5.272 -6.566 1.00 88.00 89 ALA A CA 1
ATOM 705 C C . ALA A 1 89 ? -1.795 -5.072 -7.578 1.00 88.00 89 ALA A C 1
ATOM 707 O O . ALA A 1 89 ? -1.674 -3.995 -8.164 1.00 88.00 89 ALA A O 1
ATOM 708 N N . GLU A 1 90 ? -0.970 -6.091 -7.800 1.00 83.69 90 GLU A N 1
ATOM 709 C CA . GLU A 1 90 ? -0.049 -6.077 -8.938 1.00 83.69 90 GLU A CA 1
ATOM 710 C C . GLU A 1 90 ? -0.835 -6.171 -10.253 1.00 83.69 90 GLU A C 1
ATOM 712 O O . GLU A 1 90 ? -1.880 -6.817 -10.343 1.00 83.69 90 GLU A O 1
ATOM 717 N N . THR A 1 91 ? -0.297 -5.578 -11.316 1.00 81.25 91 THR A N 1
ATOM 718 C CA . THR A 1 91 ? -0.967 -5.471 -12.625 1.00 81.25 91 THR A CA 1
ATOM 719 C C . THR A 1 91 ? -1.208 -6.810 -13.325 1.00 81.25 91 THR A C 1
ATOM 721 O O . THR A 1 91 ? -1.983 -6.876 -14.277 1.00 81.25 91 THR A O 1
ATOM 724 N N . ARG A 1 92 ? -0.563 -7.887 -12.861 1.00 81.12 92 ARG A N 1
ATOM 725 C CA . ARG A 1 92 ? -0.747 -9.253 -13.373 1.00 81.12 92 ARG A CA 1
ATOM 726 C C . ARG A 1 92 ? -1.967 -9.977 -12.797 1.00 81.12 92 ARG A C 1
ATOM 728 O O . ARG A 1 92 ? -2.316 -11.038 -13.309 1.00 81.12 92 ARG A O 1
ATOM 735 N N . TYR A 1 93 ? -2.606 -9.437 -11.758 1.00 80.62 93 TYR A N 1
ATOM 736 C CA . TYR A 1 93 ? -3.799 -10.041 -11.169 1.00 80.62 93 TYR A CA 1
ATOM 737 C C . TYR A 1 93 ? -5.063 -9.662 -11.938 1.00 80.62 93 TYR A C 1
ATOM 739 O O . TYR A 1 93 ? -5.253 -8.520 -12.356 1.00 80.62 93 TYR A O 1
ATOM 747 N N . VAL A 1 94 ? -5.965 -10.632 -12.081 1.00 84.12 94 VAL A N 1
ATOM 748 C CA . VAL A 1 94 ? -7.330 -10.386 -12.551 1.00 84.12 94 VAL A CA 1
ATOM 749 C C . VAL A 1 94 ? -8.195 -10.099 -11.332 1.00 84.12 94 VAL A C 1
ATOM 751 O O . VAL A 1 94 ? -8.375 -10.964 -10.481 1.00 84.12 94 VAL A O 1
ATOM 754 N N . ILE A 1 95 ? -8.732 -8.884 -11.250 1.00 83.94 95 ILE A N 1
ATOM 755 C CA . ILE A 1 95 ? -9.553 -8.451 -10.117 1.00 83.94 95 ILE A CA 1
ATOM 756 C C . ILE A 1 95 ? -11.030 -8.548 -10.498 1.00 83.94 95 ILE A C 1
ATOM 758 O O . ILE A 1 95 ? -11.502 -7.821 -11.375 1.00 83.94 95 ILE A O 1
ATOM 762 N N . ASP A 1 96 ? -11.781 -9.407 -9.806 1.00 88.38 96 ASP A N 1
ATOM 763 C CA . ASP A 1 96 ? -13.242 -9.354 -9.839 1.00 88.38 96 ASP A CA 1
ATOM 764 C C . ASP A 1 96 ? -13.746 -8.248 -8.904 1.00 88.38 96 ASP A C 1
ATOM 766 O O . ASP A 1 96 ? -13.891 -8.421 -7.691 1.00 88.38 96 ASP A O 1
ATOM 770 N N . PHE A 1 97 ? -14.048 -7.094 -9.494 1.00 87.06 97 PHE A N 1
ATOM 771 C CA . PHE A 1 97 ? -14.538 -5.921 -8.778 1.00 87.06 97 PHE A CA 1
ATOM 772 C C . PHE A 1 97 ? -15.850 -6.151 -8.029 1.00 87.06 97 PHE A C 1
ATOM 774 O O . PHE A 1 97 ? -16.082 -5.508 -7.006 1.00 87.06 97 PHE A O 1
ATOM 781 N N . ARG A 1 98 ? -16.712 -7.062 -8.497 1.00 87.69 98 ARG A N 1
ATOM 782 C CA . ARG A 1 98 ? -17.968 -7.359 -7.801 1.00 87.69 98 ARG A CA 1
ATOM 783 C C . ARG A 1 98 ? -17.690 -8.107 -6.503 1.00 87.69 98 ARG A C 1
ATOM 785 O O . ARG A 1 98 ? -18.231 -7.736 -5.461 1.00 87.69 98 ARG A O 1
ATOM 792 N N . SER A 1 99 ? -16.831 -9.120 -6.570 1.00 87.94 99 SER A N 1
ATOM 793 C CA . SER A 1 99 ? -16.386 -9.866 -5.392 1.00 87.94 99 SER A CA 1
ATOM 794 C C . SER A 1 99 ? -15.613 -8.972 -4.425 1.00 87.94 99 SER A C 1
ATOM 796 O O . SER A 1 99 ? -15.876 -9.015 -3.226 1.00 87.94 99 SER A O 1
ATOM 798 N N . LEU A 1 100 ? -14.749 -8.086 -4.935 1.00 88.12 100 LEU A N 1
ATOM 799 C CA . LEU A 1 100 ? -14.018 -7.122 -4.110 1.00 88.12 100 LEU A CA 1
ATOM 800 C C . LEU A 1 100 ? -14.957 -6.156 -3.371 1.00 88.12 100 LEU A C 1
ATOM 802 O O . LEU A 1 100 ? -14.809 -5.961 -2.168 1.00 88.12 100 LEU A O 1
ATOM 806 N N . LEU A 1 101 ? -15.949 -5.578 -4.057 1.00 87.88 101 LEU A N 1
ATOM 807 C CA . LEU A 1 101 ? -16.924 -4.689 -3.416 1.00 87.88 101 LEU A CA 1
ATOM 808 C C . LEU A 1 101 ? -17.755 -5.424 -2.362 1.00 87.88 101 LEU A C 1
ATOM 810 O O . LEU A 1 101 ? -17.959 -4.896 -1.270 1.00 87.88 101 LEU A O 1
ATOM 814 N N . SER A 1 102 ? -18.196 -6.649 -2.665 1.00 87.62 102 SER A N 1
ATOM 815 C CA . SER A 1 102 ? -18.920 -7.487 -1.706 1.00 87.62 102 SER A CA 1
ATOM 816 C C . SER A 1 102 ? -18.068 -7.770 -0.468 1.00 87.62 102 SER A C 1
ATOM 818 O O . SER A 1 102 ? -18.549 -7.618 0.654 1.00 87.62 102 SER A O 1
ATOM 820 N N . LEU A 1 103 ? -16.796 -8.122 -0.664 1.00 87.75 103 LEU A N 1
ATOM 821 C CA . LEU A 1 103 ? -15.839 -8.361 0.409 1.00 87.75 103 LEU A CA 1
ATOM 822 C C . LEU A 1 103 ? -15.680 -7.113 1.286 1.00 87.75 103 LEU A C 1
ATOM 824 O O . LEU A 1 103 ? -15.960 -7.178 2.482 1.00 87.75 103 LEU A O 1
ATOM 828 N N . CYS A 1 104 ? -15.329 -5.968 0.697 1.00 88.31 104 CYS A N 1
ATOM 829 C CA . CYS A 1 104 ? -15.152 -4.712 1.427 1.00 88.31 104 CYS A CA 1
ATOM 830 C C . CYS A 1 104 ? -16.421 -4.281 2.176 1.00 88.31 104 CYS A C 1
ATOM 832 O O . CYS A 1 104 ? -16.329 -3.809 3.304 1.00 88.31 104 CYS A O 1
ATOM 834 N N . SER A 1 105 ? -17.609 -4.494 1.600 1.00 87.25 105 SER A N 1
ATOM 835 C CA . SER A 1 105 ? -18.883 -4.154 2.256 1.00 87.25 105 SER A CA 1
ATOM 836 C C . SER A 1 105 ? -19.198 -5.005 3.493 1.00 87.25 105 SER A C 1
ATOM 838 O O . SER A 1 105 ? -19.986 -4.593 4.340 1.00 87.25 105 SER A O 1
ATOM 840 N N . SER A 1 106 ? -18.583 -6.187 3.602 1.00 88.31 106 SER A N 1
ATOM 841 C CA . SER A 1 106 ? -18.751 -7.107 4.734 1.00 88.31 106 SER A CA 1
ATOM 842 C C . SER A 1 106 ? -17.709 -6.920 5.841 1.00 88.31 106 SER A C 1
ATOM 844 O O . SER A 1 106 ? -17.845 -7.493 6.921 1.00 88.31 106 SER A O 1
ATOM 846 N N . MET A 1 107 ? -16.663 -6.131 5.583 1.00 90.00 107 MET A N 1
ATOM 847 C CA . MET A 1 107 ? -15.548 -5.943 6.506 1.00 90.00 107 MET A CA 1
ATOM 848 C C . MET A 1 107 ? -15.797 -4.795 7.490 1.00 90.00 107 MET A C 1
ATOM 850 O O . MET A 1 107 ? -16.474 -3.818 7.159 1.00 90.00 107 MET A O 1
ATOM 854 N N . PRO A 1 108 ? -15.185 -4.843 8.687 1.00 91.12 108 PRO A N 1
ATOM 855 C CA . PRO A 1 108 ? -15.106 -3.679 9.556 1.00 91.12 108 PRO A CA 1
ATOM 856 C C . PRO A 1 108 ? -14.419 -2.516 8.835 1.00 91.12 108 PRO A C 1
ATOM 858 O O . PRO A 1 108 ? -13.386 -2.686 8.188 1.00 91.12 108 PRO A O 1
ATOM 861 N N . THR A 1 109 ? -14.979 -1.319 8.968 1.00 87.69 109 THR A N 1
ATOM 862 C CA . THR A 1 109 ? -14.559 -0.132 8.205 1.00 87.69 109 THR A CA 1
ATOM 863 C C . THR A 1 109 ? -13.316 0.552 8.753 1.00 87.69 109 THR A C 1
ATOM 865 O O . THR A 1 109 ? -12.754 1.413 8.088 1.00 87.69 109 THR A O 1
ATOM 868 N N . PHE A 1 110 ? -12.915 0.199 9.973 1.00 89.31 110 PHE A N 1
ATOM 869 C CA . PHE A 1 110 ? -11.785 0.786 10.678 1.00 89.31 110 PHE A CA 1
ATOM 870 C C . PHE A 1 110 ? -10.830 -0.303 11.127 1.00 89.31 110 PHE A C 1
ATOM 872 O O . PHE A 1 110 ? -11.255 -1.404 11.497 1.00 89.31 110 PHE A O 1
ATOM 879 N N . SER A 1 111 ? -9.553 0.056 11.188 1.00 91.62 111 SER A N 1
ATOM 880 C CA . SER A 1 111 ? -8.507 -0.766 11.779 1.00 91.62 111 SER A CA 1
ATOM 881 C C . SER A 1 111 ? -8.409 -2.148 11.128 1.00 91.62 111 SER A C 1
ATOM 883 O O . SER A 1 111 ? -8.170 -3.148 11.813 1.00 91.62 111 SER A O 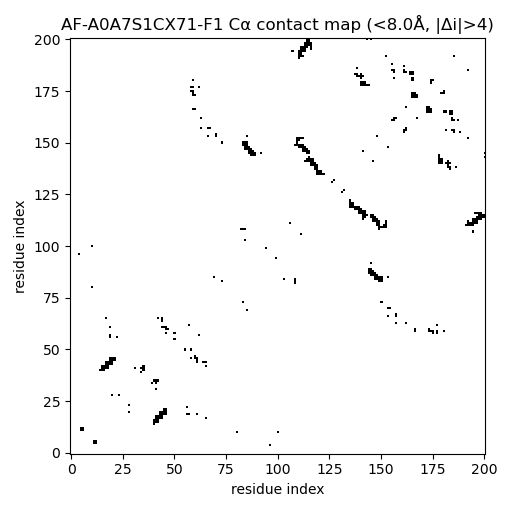1
ATOM 885 N N . THR A 1 112 ? -8.641 -2.201 9.815 1.00 92.88 112 THR A N 1
ATOM 886 C CA . THR A 1 112 ? -8.705 -3.431 9.028 1.00 92.88 112 THR A CA 1
ATOM 887 C C . THR A 1 112 ? -7.520 -3.521 8.086 1.00 92.88 112 THR A C 1
ATOM 889 O O . THR A 1 112 ? -7.244 -2.592 7.333 1.00 92.88 112 THR A O 1
ATOM 892 N N . TYR A 1 113 ? -6.851 -4.668 8.099 1.00 93.06 113 TYR A N 1
ATOM 893 C CA . TYR A 1 113 ? -5.796 -5.044 7.167 1.00 93.06 113 TYR A CA 1
ATOM 894 C C . TYR A 1 113 ? -6.073 -6.461 6.675 1.00 93.06 113 TYR A C 1
ATOM 896 O O . TYR A 1 113 ? -6.353 -7.351 7.479 1.00 93.06 113 TYR A O 1
ATOM 904 N N . PHE A 1 114 ? -6.047 -6.678 5.365 1.00 92.62 114 PHE A N 1
ATOM 905 C CA . PHE A 1 114 ? -6.477 -7.937 4.775 1.00 92.62 114 PHE A CA 1
ATOM 906 C C . PHE A 1 114 ? -5.637 -8.352 3.573 1.00 92.62 114 PHE A C 1
ATOM 908 O O . PHE A 1 114 ? -5.055 -7.521 2.883 1.00 92.62 114 PHE A O 1
ATOM 915 N N . GLY A 1 115 ? -5.610 -9.653 3.307 1.00 92.75 115 GLY A N 1
ATOM 916 C CA . GLY A 1 115 ? -4.896 -10.265 2.187 1.00 92.75 115 GLY A CA 1
ATOM 917 C C . GLY A 1 115 ? -4.504 -11.697 2.527 1.00 92.75 115 GLY A C 1
ATOM 918 O O . GLY A 1 115 ? -5.002 -12.265 3.503 1.00 92.75 115 GLY A O 1
ATOM 919 N N . THR A 1 116 ? -3.569 -12.278 1.777 1.00 91.31 116 THR A N 1
ATOM 920 C CA . THR A 1 116 ? -2.988 -13.576 2.153 1.00 91.31 116 THR A CA 1
ATOM 921 C C . THR A 1 116 ? -2.016 -13.361 3.317 1.00 91.31 116 THR A C 1
ATOM 923 O O . THR A 1 116 ? -0.815 -13.176 3.126 1.00 91.31 116 THR A O 1
ATOM 926 N N . ILE A 1 117 ? -2.558 -13.303 4.538 1.00 88.75 117 ILE A N 1
ATOM 927 C CA . ILE A 1 117 ? -1.792 -13.043 5.762 1.00 88.75 117 ILE A CA 1
ATOM 928 C C . ILE A 1 117 ? -0.896 -14.239 6.082 1.00 88.75 117 ILE A C 1
ATOM 930 O O . ILE A 1 117 ? -1.371 -15.351 6.310 1.00 88.75 117 ILE A O 1
ATOM 934 N N . VAL A 1 118 ? 0.406 -13.984 6.146 1.00 84.62 118 VAL A N 1
ATOM 935 C CA . VAL A 1 118 ? 1.423 -14.942 6.566 1.00 84.62 118 VAL A CA 1
ATOM 936 C C . VAL A 1 118 ? 1.795 -14.654 8.011 1.00 84.62 118 VAL A C 1
ATOM 938 O O . VAL A 1 118 ? 2.227 -13.555 8.352 1.00 84.62 118 VAL A O 1
ATOM 941 N N . VAL A 1 119 ? 1.679 -15.675 8.856 1.00 78.56 119 VAL A N 1
ATOM 942 C CA . VAL A 1 119 ? 2.202 -15.661 10.223 1.00 78.56 119 VAL A CA 1
ATOM 943 C C . VAL A 1 119 ? 3.393 -16.607 10.260 1.00 78.56 119 VAL A C 1
ATOM 945 O O . VAL A 1 119 ? 3.229 -17.825 10.185 1.00 78.56 119 VAL A O 1
ATOM 948 N N . LYS A 1 120 ? 4.610 -16.063 10.348 1.00 69.19 120 LYS A N 1
ATOM 949 C CA . LYS A 1 120 ? 5.797 -16.893 10.573 1.00 69.19 120 LYS A CA 1
ATOM 950 C C . LYS A 1 120 ? 5.895 -17.211 12.056 1.00 69.19 120 LYS A C 1
ATOM 952 O O . LYS A 1 120 ? 6.323 -16.382 12.853 1.00 69.19 120 LYS A O 1
ATOM 957 N N . LEU A 1 121 ? 5.479 -18.421 12.411 1.00 58.16 121 LEU A N 1
ATOM 958 C CA . LEU A 1 121 ? 5.774 -18.978 13.722 1.00 58.16 121 LEU A CA 1
ATOM 959 C C . LEU A 1 121 ? 7.270 -19.310 13.797 1.00 58.16 121 LEU A C 1
ATOM 961 O O . LEU A 1 121 ? 7.847 -19.729 12.788 1.00 58.16 121 LEU A O 1
ATOM 965 N N . PRO A 1 122 ? 7.906 -19.138 14.965 1.00 56.12 122 PRO A N 1
ATOM 966 C CA . PRO A 1 122 ? 9.297 -19.512 15.145 1.00 56.12 122 PRO A CA 1
ATOM 967 C C . PRO A 1 122 ? 9.461 -21.010 14.858 1.00 56.12 122 PRO A C 1
ATOM 969 O O . PRO A 1 122 ? 8.975 -21.855 15.607 1.00 56.12 122 PRO A O 1
ATOM 972 N N . THR A 1 123 ? 10.131 -21.351 13.757 1.00 49.69 123 THR A N 1
ATOM 973 C CA . THR A 1 123 ? 10.584 -22.723 13.509 1.00 49.69 123 THR A CA 1
ATOM 974 C C . THR A 1 123 ? 11.722 -23.037 14.476 1.00 49.69 123 THR A C 1
ATOM 976 O O . THR A 1 123 ? 12.554 -22.172 14.755 1.00 49.69 123 THR A O 1
ATOM 979 N N . SER A 1 124 ? 11.738 -24.254 15.018 1.00 47.97 124 SER A N 1
ATOM 980 C CA . SER A 1 124 ? 12.704 -24.716 16.020 1.00 47.97 124 SER A CA 1
ATOM 981 C C . SER A 1 124 ? 14.159 -24.363 15.670 1.00 47.97 124 SER A C 1
ATOM 983 O O . SER A 1 124 ? 14.566 -24.384 14.512 1.00 47.97 124 SER A O 1
ATOM 985 N N . PHE A 1 125 ? 14.919 -24.020 16.716 1.00 46.72 125 PHE A N 1
ATOM 986 C CA . PHE A 1 125 ? 16.259 -23.412 16.770 1.00 46.72 125 PHE A CA 1
ATOM 987 C C . PHE A 1 125 ? 17.424 -24.185 16.103 1.00 46.72 125 PHE A C 1
ATOM 989 O O . PHE A 1 125 ? 18.499 -24.296 16.692 1.00 46.72 125 PHE A O 1
ATOM 996 N N . GLU A 1 126 ? 17.281 -24.707 14.889 1.00 44.88 126 GLU A N 1
ATOM 997 C CA . GLU A 1 126 ? 18.336 -25.533 14.273 1.00 44.88 126 GLU A CA 1
ATOM 998 C C . GLU A 1 126 ? 19.406 -24.740 13.507 1.00 44.88 126 GLU A C 1
ATOM 1000 O O . GLU A 1 126 ? 20.426 -25.293 13.109 1.00 44.88 126 GLU A O 1
ATOM 1005 N N . SER A 1 127 ? 19.258 -23.421 13.366 1.00 43.84 127 SER A N 1
ATOM 1006 C CA . SER A 1 127 ? 20.223 -22.580 12.650 1.00 43.84 127 SER A CA 1
ATOM 1007 C C . SER A 1 127 ? 20.543 -21.316 13.454 1.00 43.84 127 SER A C 1
ATOM 1009 O O . SER A 1 127 ? 19.948 -20.253 13.285 1.00 43.84 127 SER A O 1
ATOM 1011 N N . ARG A 1 128 ? 21.500 -21.430 14.385 1.00 43.94 128 ARG A N 1
ATOM 1012 C CA . ARG A 1 128 ? 22.128 -20.284 15.068 1.00 43.94 128 ARG A CA 1
ATOM 1013 C C . ARG A 1 128 ? 23.150 -19.605 14.149 1.00 43.94 128 ARG A C 1
ATOM 1015 O O . ARG A 1 128 ? 24.326 -19.511 14.485 1.00 43.94 128 ARG A O 1
ATOM 1022 N N . VAL A 1 129 ? 22.718 -19.130 12.986 1.00 49.59 129 VAL A N 1
ATOM 1023 C CA . VAL A 1 129 ? 23.526 -18.176 12.218 1.00 49.59 129 VAL A CA 1
ATOM 1024 C C . VAL A 1 129 ? 23.324 -16.807 12.865 1.00 49.59 129 VAL A C 1
ATOM 1026 O O . VAL A 1 129 ? 22.186 -16.368 13.046 1.00 49.59 129 VAL A O 1
ATOM 1029 N N . ALA A 1 130 ? 24.407 -16.144 13.277 1.00 40.19 130 ALA A N 1
ATOM 1030 C CA . ALA A 1 130 ? 24.346 -14.771 13.777 1.00 40.19 130 ALA A CA 1
ATOM 1031 C C . ALA A 1 130 ? 23.719 -13.882 12.684 1.00 40.19 130 ALA A C 1
ATOM 1033 O O . ALA A 1 130 ? 24.288 -13.737 11.608 1.00 40.19 130 ALA A O 1
ATOM 1034 N N . GLY A 1 131 ? 22.505 -13.378 12.937 1.00 45.88 131 GLY A N 1
ATOM 1035 C CA . GLY A 1 131 ? 21.656 -12.689 11.950 1.00 45.88 131 GLY A CA 1
ATOM 1036 C C . GLY A 1 131 ? 20.321 -13.389 11.640 1.00 45.88 131 GLY A C 1
ATOM 1037 O O . GLY A 1 131 ? 19.401 -12.742 11.165 1.00 45.88 131 GLY A O 1
ATOM 1038 N N . GLY A 1 132 ? 20.162 -14.677 11.971 1.00 43.34 132 GLY A N 1
ATOM 1039 C CA . GLY A 1 132 ? 18.923 -15.442 11.743 1.00 43.34 132 GLY A CA 1
ATOM 1040 C C . GLY A 1 132 ? 17.824 -15.215 12.788 1.00 43.34 132 GLY A C 1
ATOM 1041 O O . GLY A 1 132 ? 16.648 -15.417 12.504 1.00 43.34 132 GLY A O 1
ATOM 1042 N N . PHE A 1 133 ? 18.188 -14.750 13.989 1.00 44.78 133 PHE A N 1
ATOM 1043 C CA . PHE A 1 133 ? 17.252 -14.580 15.110 1.00 44.78 133 PHE A CA 1
ATOM 1044 C C . PHE A 1 133 ? 16.215 -13.466 14.876 1.00 44.78 133 PHE A C 1
ATOM 1046 O O . PHE A 1 133 ? 15.112 -13.519 15.414 1.00 44.78 133 PHE A O 1
ATOM 1053 N N . SER A 1 134 ? 16.545 -12.468 14.049 1.00 52.62 134 SER A N 1
ATOM 1054 C CA . SER A 1 134 ? 15.627 -11.388 13.658 1.00 52.62 134 SER A CA 1
ATOM 1055 C C . SER A 1 134 ? 14.522 -11.856 12.704 1.00 52.62 134 SER A C 1
ATOM 1057 O O . SER A 1 134 ? 13.482 -11.210 12.625 1.00 52.62 134 SER A O 1
ATOM 1059 N N . HIS A 1 135 ? 14.697 -12.994 12.019 1.00 50.25 135 HIS A N 1
ATOM 1060 C CA . HIS A 1 135 ? 13.675 -13.582 11.145 1.00 50.25 135 HIS A CA 1
ATOM 1061 C C . HIS A 1 135 ? 12.686 -14.492 11.887 1.00 50.25 135 HIS A C 1
ATOM 1063 O O . HIS A 1 135 ? 11.675 -14.898 11.313 1.00 50.25 135 HIS A O 1
ATOM 1069 N N . THR A 1 136 ? 12.969 -14.806 13.153 1.00 55.75 136 THR A N 1
ATOM 1070 C CA . THR A 1 136 ? 12.197 -15.749 13.972 1.00 55.75 136 THR A CA 1
ATOM 1071 C C . THR A 1 136 ? 10.914 -15.131 14.542 1.00 55.75 136 THR A C 1
ATOM 1073 O O . THR A 1 136 ? 10.018 -15.861 14.954 1.00 55.75 136 THR A O 1
ATOM 1076 N N . PHE A 1 137 ? 10.800 -13.797 14.527 1.00 66.62 137 PHE A N 1
ATOM 1077 C CA . PHE A 1 137 ? 9.637 -13.045 15.009 1.00 66.62 137 PHE A CA 1
ATOM 1078 C C . PHE A 1 137 ? 9.271 -11.939 14.019 1.00 66.62 137 PHE A C 1
ATOM 1080 O O . PHE A 1 137 ? 9.455 -10.753 14.293 1.00 66.62 137 PHE A O 1
ATOM 1087 N N . LEU A 1 138 ? 8.792 -12.331 12.839 1.00 75.69 138 LEU A N 1
ATOM 1088 C CA . LEU A 1 138 ? 8.230 -11.367 11.900 1.00 75.69 138 LEU A CA 1
ATOM 1089 C C . LEU A 1 138 ? 6.758 -11.109 12.252 1.00 75.69 138 LEU A C 1
ATOM 1091 O O . LEU A 1 138 ? 6.032 -12.067 12.541 1.00 75.69 138 LEU A O 1
ATOM 1095 N N . PRO A 1 139 ? 6.304 -9.843 12.242 1.00 80.12 139 PRO A N 1
ATOM 1096 C CA . PRO A 1 139 ? 4.893 -9.538 12.398 1.00 80.12 139 PRO A CA 1
ATOM 1097 C C . PRO A 1 139 ? 4.092 -10.228 11.298 1.00 80.12 139 PRO A C 1
ATOM 1099 O O . PRO A 1 139 ? 4.622 -10.444 10.207 1.00 80.12 139 PRO A O 1
ATOM 1102 N N . PRO A 1 140 ? 2.814 -10.536 11.540 1.00 85.88 140 PRO A N 1
ATOM 1103 C CA . PRO A 1 140 ? 1.928 -10.923 10.461 1.00 85.88 140 PRO A CA 1
ATOM 1104 C C . PRO A 1 140 ? 1.914 -9.861 9.354 1.00 85.88 140 PRO A C 1
ATOM 1106 O O . PRO A 1 140 ? 1.791 -8.665 9.629 1.00 85.88 140 PRO A O 1
ATOM 1109 N N . PHE A 1 141 ? 2.025 -10.299 8.106 1.00 88.56 141 PHE A N 1
ATOM 1110 C CA . PHE A 1 141 ? 2.000 -9.421 6.938 1.00 88.56 141 PHE A CA 1
ATOM 1111 C C . PHE A 1 141 ? 1.252 -10.100 5.792 1.00 88.56 141 PHE A C 1
ATOM 1113 O O . PHE A 1 141 ? 1.241 -11.328 5.696 1.00 88.56 141 PHE A O 1
ATOM 1120 N N . ALA A 1 142 ? 0.596 -9.320 4.939 1.00 89.75 142 ALA A N 1
ATOM 1121 C CA . ALA A 1 142 ? -0.015 -9.838 3.723 1.00 89.75 142 ALA A CA 1
ATOM 1122 C C . ALA A 1 142 ? 1.063 -10.045 2.658 1.00 89.75 142 ALA A C 1
ATOM 1124 O O . ALA A 1 142 ? 1.879 -9.157 2.435 1.00 89.75 142 ALA A O 1
ATOM 1125 N N . TYR A 1 143 ? 1.049 -11.201 2.004 1.00 84.06 143 TYR A N 1
ATOM 1126 C CA . TYR A 1 143 ? 1.984 -11.560 0.942 1.00 84.06 143 TYR A CA 1
ATOM 1127 C C . TYR A 1 143 ? 1.251 -11.788 -0.381 1.00 84.06 143 TYR A C 1
ATOM 1129 O O . TYR A 1 143 ? 0.079 -12.162 -0.394 1.00 84.06 143 TYR A O 1
ATOM 1137 N N . GLY A 1 144 ? 1.967 -11.644 -1.494 1.00 73.94 144 GLY A N 1
ATOM 1138 C CA . GLY A 1 144 ? 1.532 -12.193 -2.777 1.00 73.94 144 GLY A CA 1
ATOM 1139 C C . GLY A 1 144 ? 0.819 -11.185 -3.661 1.00 73.94 144 GLY A C 1
ATOM 1140 O O . GLY A 1 144 ? -0.025 -11.569 -4.459 1.00 73.94 144 GLY A O 1
ATOM 1141 N N . GLY A 1 145 ? 1.142 -9.89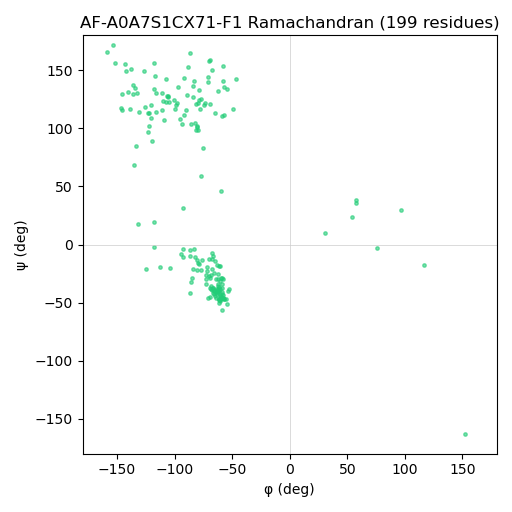7 -3.550 1.00 78.25 145 GLY A N 1
ATOM 1142 C CA . GLY A 1 145 ? 0.746 -8.916 -4.561 1.00 78.25 145 GLY A CA 1
ATOM 1143 C C . GLY A 1 145 ? -0.722 -8.482 -4.547 1.00 78.25 145 GLY A C 1
ATOM 1144 O O . GLY A 1 145 ? -1.062 -7.586 -5.313 1.00 78.25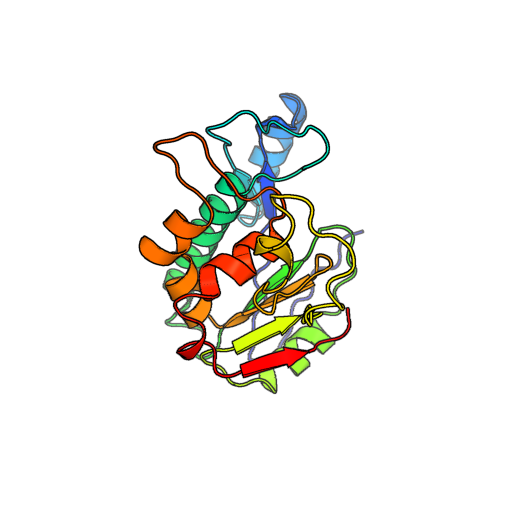 145 GLY A O 1
ATOM 1145 N N . PHE A 1 146 ? -1.572 -9.049 -3.683 1.00 88.00 146 PHE A N 1
ATOM 1146 C CA . PHE A 1 146 ? -2.944 -8.596 -3.436 1.00 88.00 146 PHE A CA 1
ATOM 1147 C C . PHE A 1 146 ? -3.206 -8.461 -1.934 1.00 88.00 146 PHE A C 1
ATOM 1149 O O . PHE A 1 146 ? -3.211 -9.446 -1.190 1.00 88.00 146 PHE A O 1
ATOM 1156 N N . TYR A 1 147 ? -3.426 -7.232 -1.480 1.00 91.50 147 TYR A N 1
ATOM 1157 C CA . TYR A 1 147 ? -3.809 -6.935 -0.103 1.00 91.50 147 TYR A CA 1
ATOM 1158 C C . TYR A 1 147 ? -4.488 -5.572 -0.016 1.00 91.50 147 TYR A C 1
ATOM 1160 O O . TYR A 1 147 ? -4.399 -4.756 -0.931 1.00 91.50 147 TYR A O 1
ATOM 1168 N N . GLY A 1 148 ? -5.141 -5.287 1.102 1.00 92.31 148 GLY A N 1
ATOM 1169 C CA . GLY A 1 148 ? -5.733 -3.981 1.330 1.00 92.31 148 GLY A CA 1
ATOM 1170 C C . GLY A 1 148 ? -5.859 -3.624 2.795 1.00 92.31 148 GLY A C 1
ATOM 1171 O O . GLY A 1 148 ? -5.603 -4.429 3.689 1.00 92.31 148 GLY A O 1
ATOM 1172 N N . PHE A 1 149 ? -6.228 -2.378 3.041 1.00 92.88 149 PHE A N 1
ATOM 1173 C CA . PHE A 1 149 ? -6.399 -1.841 4.379 1.00 92.88 149 PHE A CA 1
ATOM 1174 C C . PHE A 1 149 ? -7.438 -0.722 4.397 1.00 92.88 149 PHE A C 1
ATOM 1176 O O . PHE A 1 149 ? -7.727 -0.098 3.374 1.00 92.88 149 PHE A O 1
ATOM 1183 N N . SER A 1 150 ? -8.039 -0.494 5.562 1.00 91.62 150 SER A N 1
ATOM 1184 C CA . SER A 1 150 ? -8.954 0.622 5.773 1.00 91.62 150 SER A CA 1
ATOM 1185 C C . SER A 1 150 ? -8.208 1.955 5.755 1.00 91.62 150 SER A C 1
ATOM 1187 O O . SER A 1 150 ? -6.999 2.039 5.971 1.00 91.62 150 SER A O 1
ATOM 1189 N N . SER A 1 151 ? -8.948 3.022 5.494 1.00 89.06 151 SER A N 1
ATOM 1190 C CA . SER A 1 151 ? -8.401 4.363 5.310 1.00 89.06 151 SER A CA 1
ATOM 1191 C C . SER A 1 151 ? -7.607 4.893 6.517 1.00 89.06 151 SER A C 1
ATOM 1193 O O . SER A 1 151 ? -6.623 5.601 6.349 1.00 89.06 151 SER A O 1
ATOM 1195 N N . ASP A 1 152 ? -8.007 4.537 7.741 1.00 88.31 152 ASP A N 1
ATOM 1196 C CA . ASP A 1 152 ? -7.289 4.891 8.975 1.00 88.31 152 ASP A CA 1
ATOM 1197 C C . ASP A 1 152 ? -5.949 4.155 9.108 1.00 88.31 152 ASP A C 1
ATOM 1199 O O . ASP A 1 152 ? -5.001 4.679 9.687 1.00 88.31 152 ASP A O 1
ATOM 1203 N N . VAL A 1 153 ? -5.838 2.958 8.532 1.00 91.06 153 VAL A N 1
ATOM 1204 C CA . VAL A 1 153 ? -4.582 2.201 8.507 1.00 91.06 153 VAL A CA 1
ATOM 1205 C C . VAL A 1 153 ? -3.581 2.824 7.531 1.00 91.06 153 VAL A C 1
ATOM 1207 O O . VAL A 1 153 ? -2.382 2.773 7.804 1.00 91.06 153 VAL A O 1
ATOM 1210 N N . LEU A 1 154 ? -4.040 3.484 6.456 1.00 90.69 154 LEU A N 1
ATOM 1211 C CA . LEU A 1 154 ? -3.155 4.305 5.619 1.00 90.69 154 LEU A CA 1
ATOM 1212 C C . LEU A 1 154 ? -2.520 5.432 6.437 1.00 90.69 154 LEU A C 1
ATOM 1214 O O . LEU A 1 154 ? -1.308 5.628 6.375 1.00 90.69 154 LEU A O 1
ATOM 1218 N N . ASP A 1 155 ? -3.334 6.159 7.203 1.00 89.75 155 ASP A N 1
ATOM 1219 C CA . ASP A 1 155 ? -2.860 7.290 8.003 1.00 89.75 155 ASP A CA 1
ATOM 1220 C C . ASP A 1 155 ? -1.786 6.834 9.004 1.00 89.75 155 ASP A C 1
ATOM 1222 O O . ASP A 1 155 ? -0.751 7.483 9.137 1.00 89.75 155 ASP A O 1
ATOM 1226 N N . LEU A 1 156 ? -1.981 5.665 9.627 1.00 89.50 156 LEU A N 1
ATOM 1227 C CA . LEU A 1 156 ? -0.992 5.039 10.512 1.00 89.50 156 LEU A CA 1
ATOM 1228 C C . LEU A 1 156 ? 0.298 4.647 9.789 1.00 89.50 156 LEU A C 1
ATOM 1230 O O . LEU A 1 156 ? 1.384 4.795 10.351 1.00 89.50 156 LEU A O 1
ATOM 1234 N N . LEU A 1 157 ? 0.190 4.118 8.569 1.00 89.69 157 LEU A N 1
ATOM 1235 C CA . LEU A 1 157 ? 1.341 3.706 7.769 1.00 89.69 157 LEU A CA 1
ATOM 1236 C C . LEU A 1 157 ? 2.231 4.901 7.418 1.00 89.69 157 LEU A C 1
ATOM 1238 O O . LEU A 1 157 ? 3.454 4.787 7.442 1.00 89.69 157 LEU A O 1
ATOM 1242 N N . LEU A 1 158 ? 1.608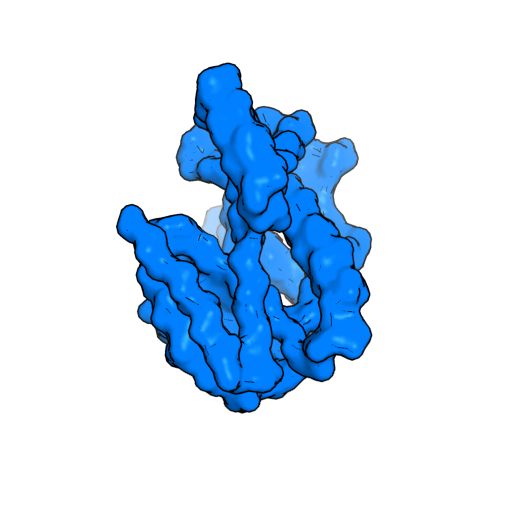 6.043 7.129 1.00 90.81 158 LEU A N 1
ATOM 1243 C CA . LEU A 1 158 ? 2.279 7.281 6.743 1.00 90.81 158 LEU A CA 1
ATOM 1244 C C . LEU A 1 158 ? 2.780 8.111 7.935 1.00 90.81 158 LEU A C 1
ATOM 1246 O O . LEU A 1 158 ? 3.456 9.121 7.732 1.00 90.81 158 LEU A O 1
ATOM 1250 N N . GLU A 1 159 ? 2.499 7.702 9.178 1.00 90.56 159 GLU A N 1
ATOM 1251 C CA . GLU A 1 159 ? 3.100 8.340 10.348 1.00 90.56 159 GLU A CA 1
ATOM 1252 C C . GLU A 1 159 ? 4.639 8.257 10.278 1.00 90.56 159 GLU A C 1
ATOM 1254 O O . GLU A 1 159 ? 5.190 7.201 9.942 1.00 90.56 159 GLU A O 1
ATOM 1259 N N . PRO A 1 160 ? 5.368 9.317 10.686 1.00 89.81 160 PRO A N 1
ATOM 1260 C CA . PRO A 1 160 ? 6.830 9.330 10.641 1.00 89.81 160 PRO A CA 1
ATOM 1261 C C . PRO A 1 160 ? 7.477 8.132 11.344 1.00 89.81 160 PRO A C 1
ATOM 1263 O O . PRO A 1 160 ? 8.456 7.580 10.850 1.00 89.81 160 PRO A O 1
ATOM 1266 N N . LEU A 1 161 ? 6.907 7.700 12.475 1.00 87.88 161 LEU A N 1
ATOM 1267 C CA . LEU A 1 161 ? 7.413 6.559 13.238 1.00 87.88 161 LEU A CA 1
ATOM 1268 C C . LEU A 1 161 ? 7.282 5.234 12.475 1.00 87.88 161 LEU A C 1
ATOM 1270 O O . LEU A 1 161 ? 8.199 4.421 12.540 1.00 87.88 161 LEU A O 1
ATOM 1274 N N . SER A 1 162 ? 6.176 5.021 11.758 1.00 89.38 162 SER A N 1
ATOM 1275 C CA . SER A 1 162 ? 5.937 3.811 10.964 1.00 89.38 162 SER A CA 1
ATOM 1276 C C . SER A 1 162 ? 6.874 3.764 9.756 1.00 89.38 162 SER A C 1
ATOM 1278 O O . SER A 1 162 ? 7.526 2.747 9.520 1.00 89.38 162 SER A O 1
ATOM 1280 N N . LYS A 1 163 ? 7.022 4.894 9.046 1.00 88.81 163 LYS A N 1
ATOM 1281 C CA . LYS A 1 163 ? 7.933 5.023 7.897 1.00 88.81 163 LYS A CA 1
ATOM 1282 C C . LYS A 1 163 ? 9.392 4.778 8.298 1.00 88.81 163 LYS A C 1
ATOM 1284 O O . LYS A 1 163 ? 10.049 3.927 7.705 1.00 88.81 163 LYS A O 1
ATOM 1289 N N . GLN A 1 164 ? 9.878 5.440 9.354 1.00 88.31 164 GLN A N 1
ATOM 1290 C CA . GLN A 1 164 ? 11.273 5.340 9.820 1.00 88.31 164 GLN A CA 1
ATOM 1291 C C . GLN A 1 164 ? 11.704 3.930 10.248 1.00 88.31 164 GLN A C 1
ATOM 1293 O O . GLN A 1 164 ? 12.900 3.658 10.344 1.00 88.31 164 GLN A O 1
ATOM 1298 N N . MET A 1 165 ? 10.766 3.023 10.532 1.00 85.38 165 MET A N 1
ATOM 1299 C CA . MET A 1 165 ? 11.101 1.634 10.860 1.00 85.38 165 MET A CA 1
ATOM 1300 C C . MET A 1 165 ? 11.567 0.823 9.655 1.00 85.38 165 MET A C 1
ATOM 1302 O O . MET A 1 165 ? 12.264 -0.175 9.831 1.00 85.38 165 MET A O 1
ATOM 1306 N N . VAL A 1 166 ? 11.129 1.209 8.460 1.00 87.25 166 VAL A N 1
ATOM 1307 C CA . VAL A 1 166 ? 11.260 0.383 7.256 1.00 87.25 166 VAL A CA 1
ATOM 1308 C C . VAL A 1 166 ? 11.964 1.109 6.124 1.00 87.25 166 VAL A C 1
ATOM 1310 O O . VAL A 1 166 ? 12.536 0.456 5.259 1.00 87.25 166 VAL A O 1
ATOM 1313 N N . LEU A 1 167 ? 11.966 2.440 6.174 1.00 86.06 167 LEU A N 1
ATOM 1314 C CA . LEU A 1 167 ? 12.622 3.332 5.236 1.00 86.06 167 LEU A CA 1
ATOM 1315 C C . LEU A 1 167 ? 13.273 4.481 6.014 1.00 86.06 167 LEU A C 1
ATOM 1317 O O . LEU A 1 167 ? 12.593 5.278 6.665 1.00 86.06 167 LEU A O 1
ATOM 1321 N N . ARG A 1 168 ? 14.598 4.571 5.940 1.00 85.62 168 ARG A N 1
ATOM 1322 C CA . ARG A 1 168 ? 15.393 5.615 6.585 1.00 85.62 168 ARG A CA 1
ATOM 1323 C C . ARG A 1 168 ? 16.228 6.365 5.573 1.00 85.62 168 ARG A C 1
ATOM 1325 O O . ARG A 1 168 ? 17.338 5.953 5.242 1.00 85.62 168 ARG A O 1
ATOM 1332 N N . GLU A 1 169 ? 15.680 7.498 5.152 1.00 81.44 169 GLU A N 1
ATOM 1333 C CA . GLU A 1 169 ? 16.270 8.362 4.132 1.00 81.44 169 GLU A CA 1
ATOM 1334 C C . GLU A 1 169 ? 17.636 8.943 4.538 1.00 81.44 169 GLU A C 1
ATOM 1336 O O . GLU A 1 169 ? 18.465 9.260 3.696 1.00 81.44 169 GLU A O 1
ATOM 1341 N N . ASP A 1 170 ? 17.900 9.060 5.837 1.00 82.69 170 ASP A N 1
ATOM 1342 C CA . ASP A 1 170 ? 19.116 9.673 6.366 1.00 82.69 170 ASP A CA 1
ATOM 1343 C C . ASP A 1 170 ? 20.353 8.761 6.329 1.00 82.69 170 ASP A C 1
ATOM 1345 O O . ASP A 1 170 ? 21.474 9.246 6.470 1.00 82.69 170 ASP A O 1
ATOM 1349 N N . ILE A 1 171 ? 20.160 7.451 6.158 1.00 82.19 171 ILE A N 1
ATOM 1350 C CA . ILE A 1 171 ? 21.240 6.450 6.157 1.00 82.19 171 ILE A CA 1
ATOM 1351 C C . ILE A 1 171 ? 21.165 5.479 4.977 1.00 82.19 171 ILE A C 1
ATOM 1353 O O . ILE A 1 171 ? 21.746 4.399 5.042 1.00 82.19 171 ILE A O 1
ATOM 1357 N N . GLU A 1 172 ? 20.428 5.826 3.926 1.00 81.25 172 GLU A N 1
ATOM 1358 C CA . GLU A 1 172 ? 20.330 4.983 2.731 1.00 81.25 172 GLU A CA 1
ATOM 1359 C C . GLU A 1 172 ? 19.812 3.551 2.998 1.00 81.25 172 GLU A C 1
ATOM 1361 O O . GLU A 1 172 ? 20.288 2.576 2.422 1.00 81.25 172 GLU A O 1
ATOM 1366 N N . TYR A 1 173 ? 18.833 3.407 3.906 1.00 80.88 173 TYR A N 1
ATOM 1367 C CA . TYR A 1 173 ? 18.309 2.104 4.332 1.00 80.88 173 TYR A CA 1
ATOM 1368 C C . TYR A 1 173 ? 16.833 1.891 3.980 1.00 80.88 173 TYR A C 1
ATOM 1370 O O . TYR A 1 173 ? 15.972 2.688 4.356 1.00 80.88 173 TYR A O 1
ATOM 1378 N N . GLU A 1 174 ? 16.531 0.743 3.371 1.00 83.00 174 GLU A N 1
ATOM 1379 C CA . GLU A 1 174 ? 15.173 0.230 3.186 1.00 83.00 174 GLU A CA 1
ATOM 1380 C C . GLU A 1 174 ? 15.091 -1.284 3.448 1.00 83.00 174 GLU A C 1
ATOM 1382 O O . GLU A 1 174 ? 16.062 -2.022 3.261 1.00 83.00 174 GLU A O 1
ATOM 1387 N N . ILE A 1 175 ? 13.923 -1.765 3.888 1.00 81.81 175 ILE A N 1
ATOM 1388 C CA . ILE A 1 175 ? 13.631 -3.204 3.928 1.00 81.81 175 ILE A CA 1
ATOM 1389 C C . ILE A 1 175 ? 13.382 -3.689 2.488 1.00 81.81 175 ILE A C 1
ATOM 1391 O O . ILE A 1 175 ? 12.423 -3.223 1.874 1.00 81.81 175 ILE A O 1
ATOM 1395 N N . PRO A 1 176 ? 14.149 -4.670 1.966 1.00 74.56 176 PRO A N 1
ATOM 1396 C CA . PRO A 1 176 ? 14.059 -5.062 0.554 1.00 74.56 176 PRO A CA 1
ATOM 1397 C C . PRO A 1 176 ? 12.696 -5.626 0.131 1.00 74.56 176 PRO A C 1
ATOM 1399 O O . PRO A 1 176 ? 12.250 -5.440 -0.993 1.00 74.56 176 PRO A O 1
ATOM 1402 N N . ASN A 1 177 ? 12.011 -6.347 1.023 1.00 81.38 177 ASN A N 1
ATOM 1403 C CA . ASN A 1 177 ? 10.708 -6.929 0.715 1.00 81.38 177 ASN A CA 1
ATOM 1404 C C . ASN A 1 177 ? 9.589 -5.955 1.111 1.00 81.38 177 ASN A C 1
ATOM 1406 O O . ASN A 1 177 ? 9.354 -5.748 2.300 1.00 81.38 177 ASN A O 1
ATOM 1410 N N . GLN A 1 178 ? 8.881 -5.406 0.123 1.00 84.31 178 GLN A N 1
ATOM 1411 C CA . GLN A 1 178 ? 7.812 -4.423 0.334 1.00 84.31 178 GLN A CA 1
ATOM 1412 C C . GLN A 1 178 ? 6.653 -4.946 1.187 1.00 84.31 178 GLN A C 1
ATOM 1414 O O . GLN A 1 178 ? 6.226 -4.276 2.121 1.00 84.31 178 GLN A O 1
ATOM 1419 N N . ASP A 1 179 ? 6.161 -6.150 0.895 1.00 85.81 179 ASP A N 1
ATOM 1420 C CA . ASP A 1 179 ? 5.055 -6.777 1.628 1.00 85.81 179 ASP A CA 1
ATOM 1421 C C . ASP A 1 179 ? 5.410 -6.914 3.120 1.00 85.81 179 ASP A C 1
ATOM 1423 O O . ASP A 1 179 ? 4.631 -6.563 4.012 1.00 85.81 179 ASP A O 1
ATOM 1427 N N . LEU A 1 180 ? 6.645 -7.349 3.395 1.00 85.50 180 LEU A N 1
ATOM 1428 C CA . LEU A 1 180 ? 7.194 -7.416 4.744 1.00 85.50 180 LEU A CA 1
ATOM 1429 C C . LEU A 1 180 ? 7.376 -6.024 5.357 1.00 85.50 180 LEU A C 1
ATOM 1431 O O . LEU A 1 180 ? 7.071 -5.843 6.533 1.00 85.50 180 LEU A O 1
ATOM 1435 N N . ALA A 1 181 ? 7.868 -5.048 4.593 1.00 87.25 181 ALA A N 1
ATOM 1436 C CA . ALA A 1 181 ? 8.051 -3.678 5.055 1.00 87.25 181 ALA A CA 1
ATOM 1437 C C . ALA A 1 181 ? 6.720 -3.066 5.513 1.00 87.25 181 ALA A C 1
ATOM 1439 O O . ALA A 1 181 ? 6.647 -2.481 6.586 1.00 87.25 181 ALA A O 1
ATOM 1440 N N . ILE A 1 182 ? 5.635 -3.279 4.772 1.00 88.88 182 ILE A N 1
ATOM 1441 C CA . ILE A 1 182 ? 4.298 -2.819 5.164 1.00 88.88 182 ILE A CA 1
ATOM 1442 C C . ILE A 1 182 ? 3.862 -3.472 6.484 1.00 88.88 182 ILE A C 1
ATOM 1444 O O . ILE A 1 182 ? 3.458 -2.775 7.413 1.00 88.88 182 ILE A O 1
ATOM 1448 N N . GLY A 1 183 ? 4.031 -4.791 6.626 1.00 88.44 183 GLY A N 1
ATOM 1449 C CA . GLY A 1 183 ? 3.752 -5.483 7.891 1.00 88.44 183 GLY A CA 1
ATOM 1450 C C . GLY A 1 183 ? 4.613 -4.999 9.067 1.00 88.44 183 GLY A C 1
ATOM 1451 O O . GLY A 1 183 ? 4.120 -4.827 10.183 1.00 88.44 183 GLY A O 1
ATOM 1452 N N . MET A 1 184 ? 5.897 -4.729 8.824 1.00 86.75 184 MET A N 1
ATOM 1453 C CA . MET A 1 184 ? 6.842 -4.198 9.814 1.00 86.75 184 MET A CA 1
ATOM 1454 C C . MET A 1 184 ? 6.503 -2.772 10.241 1.00 86.75 184 MET A C 1
ATOM 1456 O O . MET A 1 184 ? 6.596 -2.467 11.432 1.00 86.75 184 MET A O 1
ATOM 1460 N N . ALA A 1 185 ? 6.061 -1.925 9.311 1.00 88.81 185 ALA A N 1
ATOM 1461 C CA . ALA A 1 185 ? 5.625 -0.565 9.605 1.00 88.81 185 ALA A CA 1
ATOM 1462 C C . ALA A 1 185 ? 4.434 -0.556 10.579 1.00 88.81 185 ALA A C 1
ATOM 1464 O O . ALA A 1 185 ? 4.337 0.316 11.441 1.00 88.81 185 ALA A O 1
ATOM 1465 N N . PHE A 1 186 ? 3.579 -1.583 10.529 1.00 83.56 186 PHE A N 1
ATOM 1466 C CA . PHE A 1 186 ? 2.486 -1.750 11.483 1.00 83.56 186 PHE A CA 1
ATOM 1467 C C . PHE A 1 186 ? 2.915 -2.287 12.850 1.00 83.56 186 PHE A C 1
ATOM 1469 O O . PHE A 1 186 ? 2.197 -2.078 13.823 1.00 83.56 186 PHE A O 1
ATOM 1476 N N . TYR A 1 187 ? 4.058 -2.968 12.979 1.00 79.06 187 TYR A N 1
ATOM 1477 C CA . TYR A 1 187 ? 4.362 -3.791 14.157 1.00 79.06 187 TYR A CA 1
ATOM 1478 C C . TYR A 1 187 ? 4.340 -3.026 15.487 1.00 79.06 187 TYR A C 1
ATOM 1480 O O . TYR A 1 187 ? 3.706 -3.464 16.448 1.00 79.06 187 TYR A O 1
ATOM 1488 N N . ARG A 1 188 ? 4.961 -1.840 15.556 1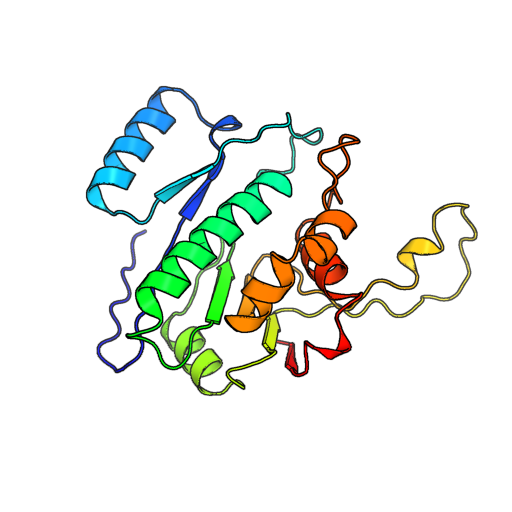.00 70.31 188 ARG A N 1
ATOM 1489 C CA . ARG A 1 188 ? 4.944 -1.014 16.785 1.00 70.31 188 ARG A CA 1
ATOM 1490 C C . ARG A 1 188 ? 3.578 -0.402 17.094 1.00 70.31 188 ARG A C 1
ATOM 1492 O O . ARG A 1 188 ? 3.364 0.103 18.194 1.00 70.31 188 ARG A O 1
ATOM 1499 N N . ARG A 1 189 ? 2.658 -0.462 16.136 1.00 73.62 189 ARG A N 1
ATOM 1500 C CA . ARG A 1 189 ? 1.272 -0.006 16.229 1.00 73.62 189 ARG A CA 1
ATOM 1501 C C . ARG A 1 189 ? 0.288 -1.164 16.041 1.00 73.62 189 ARG A C 1
ATOM 1503 O O . ARG A 1 189 ? -0.883 -0.911 15.787 1.00 73.62 189 ARG A O 1
ATOM 1510 N N . ALA A 1 190 ? 0.716 -2.421 16.210 1.00 68.25 190 ALA A N 1
ATOM 1511 C CA . ALA A 1 190 ? -0.123 -3.588 15.928 1.00 68.25 190 ALA A CA 1
ATOM 1512 C C . ALA A 1 190 ? -1.415 -3.595 16.761 1.00 68.25 190 ALA A C 1
ATOM 1514 O O . ALA A 1 190 ? -2.447 -4.051 16.288 1.00 68.25 190 ALA A O 1
ATOM 1515 N N . ALA A 1 191 ? -1.388 -3.000 17.959 1.00 71.50 191 ALA A N 1
ATOM 1516 C CA . ALA A 1 191 ? -2.571 -2.809 18.802 1.00 71.50 191 ALA A CA 1
ATOM 1517 C C . ALA A 1 191 ? -3.670 -1.936 18.159 1.00 71.50 191 ALA A C 1
ATOM 1519 O O . ALA A 1 191 ? -4.815 -1.961 18.610 1.00 71.50 191 ALA A O 1
ATOM 1520 N N . VAL A 1 192 ? -3.331 -1.150 17.132 1.00 77.75 192 VAL A N 1
ATOM 1521 C CA . VAL A 1 192 ? -4.276 -0.306 16.397 1.00 77.75 192 VAL A CA 1
ATOM 1522 C C . VAL A 1 192 ? -4.967 -1.091 15.285 1.00 77.75 192 VAL A C 1
ATOM 1524 O O . VAL A 1 192 ? -6.140 -0.844 15.041 1.00 77.75 192 VAL A O 1
ATOM 1527 N N . ILE A 1 193 ? -4.309 -2.078 14.665 1.00 86.62 193 ILE A N 1
ATOM 1528 C CA . ILE A 1 193 ? -4.943 -2.967 13.680 1.00 86.62 193 ILE A CA 1
ATOM 1529 C C . ILE A 1 193 ? -5.707 -4.061 14.426 1.00 86.62 193 ILE A C 1
ATOM 1531 O O . ILE A 1 193 ? -5.141 -5.054 14.875 1.00 86.62 193 ILE A O 1
ATOM 1535 N N . LYS A 1 194 ? -7.019 -3.873 14.558 1.00 89.38 194 LYS A N 1
ATOM 1536 C CA . LYS A 1 194 ? -7.905 -4.788 15.293 1.00 89.38 194 LYS A CA 1
ATOM 1537 C C . LYS A 1 194 ? -8.380 -5.958 14.441 1.00 89.38 194 LYS A C 1
ATOM 1539 O O . LYS A 1 194 ? -8.658 -7.026 14.976 1.00 89.38 194 LYS A O 1
ATOM 1544 N N . ASN A 1 195 ? -8.486 -5.748 13.130 1.00 90.12 195 ASN A N 1
ATOM 1545 C CA . ASN A 1 195 ? -9.078 -6.698 12.200 1.00 90.12 195 ASN A CA 1
ATOM 1546 C C . ASN A 1 195 ? -8.037 -7.097 11.158 1.00 90.12 195 ASN A C 1
ATOM 1548 O O . ASN A 1 195 ? -7.920 -6.475 10.105 1.00 90.12 195 ASN A O 1
ATOM 1552 N N . MET A 1 196 ? -7.267 -8.136 11.463 1.00 89.50 196 MET A N 1
ATOM 1553 C CA . MET A 1 196 ? -6.359 -8.735 10.495 1.00 89.50 196 MET A CA 1
ATOM 1554 C C . MET A 1 196 ? -7.048 -9.931 9.840 1.00 89.50 196 MET A C 1
ATOM 1556 O O . MET A 1 196 ? -7.286 -10.948 10.491 1.00 89.50 196 MET A O 1
ATOM 1560 N N . LEU 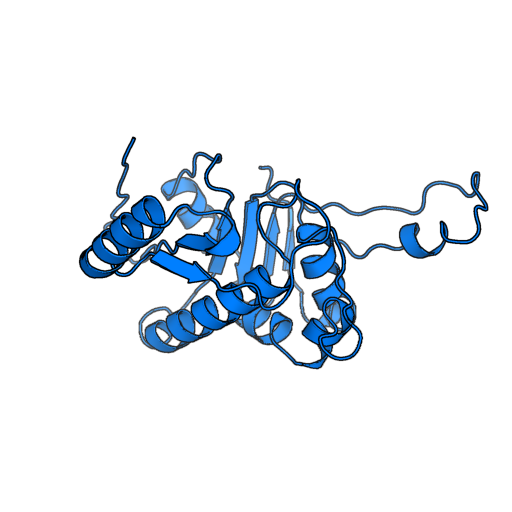A 1 197 ? -7.429 -9.782 8.573 1.00 90.62 197 LEU A N 1
ATOM 1561 C CA . LEU A 1 197 ? -8.315 -10.718 7.885 1.00 90.62 197 LEU A CA 1
ATOM 1562 C C . LEU A 1 197 ? -7.558 -11.499 6.813 1.00 90.62 197 LEU A C 1
ATOM 1564 O O . LEU A 1 197 ? -6.983 -10.924 5.889 1.00 90.62 197 LEU A O 1
ATOM 1568 N N . TYR A 1 198 ? -7.602 -12.825 6.914 1.00 90.44 198 TYR A N 1
ATOM 1569 C CA . TYR A 1 198 ? -7.117 -13.689 5.848 1.00 90.44 198 TYR A CA 1
ATOM 1570 C C . TYR A 1 198 ? -8.115 -13.692 4.685 1.00 90.44 198 TYR A C 1
ATOM 1572 O O . TYR A 1 198 ? -9.271 -14.083 4.847 1.00 90.44 198 TYR A O 1
ATOM 1580 N N . VAL A 1 199 ? -7.648 -13.264 3.517 1.00 85.00 199 VAL A N 1
ATOM 1581 C CA . VAL A 1 199 ? -8.368 -13.306 2.245 1.00 85.00 199 VAL A CA 1
ATOM 1582 C C . VAL A 1 199 ? -7.494 -14.100 1.276 1.00 85.00 199 VAL A C 1
ATOM 1584 O O . VAL A 1 199 ? -6.393 -13.638 0.965 1.00 85.00 199 VAL A O 1
ATOM 1587 N N . PRO A 1 200 ? -7.930 -15.292 0.833 1.00 76.19 200 PRO A N 1
ATOM 1588 C CA . PRO A 1 200 ? -7.170 -16.063 -0.141 1.00 76.19 200 PRO A CA 1
ATOM 1589 C C . PRO A 1 200 ? -7.059 -15.268 -1.449 1.00 76.19 200 PRO A C 1
ATOM 1591 O O . PRO A 1 200 ? -8.052 -14.697 -1.907 1.00 76.19 200 PRO A O 1
ATOM 1594 N N . GLY A 1 201 ? -5.835 -15.188 -1.980 1.00 62.00 201 GLY A N 1
ATOM 1595 C CA . GLY A 1 201 ? -5.527 -14.577 -3.277 1.00 62.00 201 GLY A CA 1
ATOM 1596 C C . GLY A 1 201 ? -5.913 -15.446 -4.465 1.00 62.00 201 GLY A C 1
ATOM 1597 O O . GLY A 1 201 ? -6.065 -16.676 -4.281 1.00 62.00 201 GLY A O 1
#

Solvent-accessible surface area (backbone atoms only — not comparable to full-atom values): 12194 Å² total; per-residue (Å²): 140,90,80,86,82,81,66,94,60,106,55,85,84,84,74,74,44,79,41,54,52,88,80,52,52,75,69,55,49,53,54,48,53,57,48,22,75,75,67,74,33,58,43,80,34,74,65,94,62,82,69,93,47,92,83,57,87,66,50,60,68,40,50,52,56,48,51,52,53,51,48,56,52,48,61,75,40,50,89,79,43,98,66,53,71,49,71,51,65,47,90,87,62,87,79,59,63,67,61,50,52,54,50,60,73,73,46,70,64,59,26,23,40,35,11,33,58,44,71,57,70,64,70,79,88,82,67,89,49,94,79,46,71,71,68,43,67,47,59,60,22,40,47,84,59,42,33,34,31,13,54,63,43,51,56,54,46,69,33,69,73,19,37,54,73,31,42,33,87,91,72,82,43,66,46,90,51,54,47,55,28,57,21,52,26,39,49,93,48,42,88,60,53,74,39,77,41,78,37,87,124

pLDDT: mean 77.32, std 16.83, range [25.81, 93.06]

Sequence (201 aa):
PRSIARSSGNGGITLLFGVPVNSLSRQQMINLEDESKVHHDIYMLSDPWPSGNPADQFSLSQTFEFLHKLQEVQISLKHRCLQSFIVRAETRYVIDFRSLLSLCSSMPTFSTYFGTIVVKLPTSFESRVAGGFSHTFLPPFAYGGFYGFSSDVLDLLLEPLSKQMVLREDIEYEIPNQDLAIGMAFYRRAAVIKNMLYVPG

Secondary structure (DSSP, 8-state):
--------SS------EEEEGGG--HHHHHHHHHHHHHHS-EEEE--SS--S-TT-SS-HHHHHHHHHHHHHHHHHHTTT-SS-EEEEE-TTS---HHHHHHHHHHS-SSSEEEEEEE------S----TT-GGGSSPPPEEEEEEEEEEHHHHHHHTSHHHHHTTEETTTTEE-S-HHHHHHHHHHTTGGG--EEEE---

Nearest PDB structures (foldseek):
  5c49-assembly1_A-2  TM=4.372E-01  e=3.574E-02  Homo sapiens
  8xfh-assembly1_B  TM=4.343E-01  e=3.085E+00  Mangifera indica
  7va8-assembly1_B  TM=4.503E-01  e=5.566E+00  Mangifera indica
  7va8-assembly1_A  TM=4.164E-01  e=6.776E+00  Mangifera indica

Organism: Cyclophora tenuis (NCBI:txid216820)

Radius of gyration: 17.99 Å; Cα contacts (8 Å, |Δi|>4): 250; chains: 1; bounding box: 49×40×44 Å